Protein AF-A0ABD2KB34-F1 (afdb_monomer_lite)

Structure (mmCIF, N/CA/C/O backbone):
data_AF-A0ABD2KB34-F1
#
_entry.id   AF-A0ABD2KB34-F1
#
loop_
_atom_site.group_PDB
_atom_site.id
_atom_site.type_symbol
_atom_site.label_atom_id
_atom_site.label_alt_id
_atom_site.label_comp_id
_atom_site.label_asym_id
_atom_site.label_entity_id
_atom_site.label_seq_id
_atom_site.pdbx_PDB_ins_code
_atom_site.Cartn_x
_atom_site.Cartn_y
_atom_site.Cartn_z
_atom_site.occupancy
_atom_site.B_iso_or_equiv
_atom_site.auth_seq_id
_atom_site.auth_comp_id
_atom_site.auth_asym_id
_atom_site.auth_atom_id
_atom_site.pdbx_PDB_model_num
ATOM 1 N N . MET A 1 1 ? 15.917 -23.222 -13.816 1.00 24.95 1 MET A N 1
ATOM 2 C CA . MET A 1 1 ? 17.307 -22.738 -13.931 1.00 24.95 1 MET A CA 1
ATOM 3 C C . MET A 1 1 ? 17.256 -21.260 -13.637 1.00 24.95 1 MET A C 1
ATOM 5 O O . MET A 1 1 ? 16.483 -20.570 -14.287 1.00 24.95 1 MET A O 1
ATOM 9 N N . GLU A 1 2 ? 17.936 -20.845 -12.575 1.00 23.38 2 GLU A N 1
ATOM 10 C CA . GLU A 1 2 ? 17.930 -19.479 -12.051 1.00 23.38 2 GLU A CA 1
ATOM 11 C C . GLU A 1 2 ? 18.468 -18.499 -13.101 1.00 23.38 2 GLU A C 1
ATOM 13 O O . GLU A 1 2 ? 19.553 -18.691 -13.648 1.00 23.38 2 GLU A O 1
ATOM 18 N N . CYS A 1 3 ? 17.678 -17.470 -13.410 1.00 22.94 3 CYS A N 1
ATOM 19 C CA . CYS A 1 3 ? 18.105 -16.344 -14.229 1.00 22.94 3 CYS A CA 1
ATOM 20 C C . CYS A 1 3 ? 18.886 -15.361 -13.347 1.00 22.94 3 CYS A C 1
ATOM 22 O O . CYS A 1 3 ? 18.326 -14.382 -12.855 1.00 22.94 3 CYS A O 1
ATOM 24 N N . ASP A 1 4 ? 20.176 -15.621 -13.157 1.00 29.81 4 ASP A N 1
ATOM 25 C CA . ASP A 1 4 ? 21.118 -14.648 -12.603 1.00 29.81 4 ASP A CA 1
ATOM 26 C C . ASP A 1 4 ? 21.438 -13.588 -13.668 1.00 29.81 4 ASP A C 1
ATOM 28 O O . ASP A 1 4 ? 22.275 -13.783 -14.548 1.00 29.81 4 ASP A O 1
ATOM 32 N N . GLY A 1 5 ? 20.725 -12.461 -13.615 1.00 28.52 5 GLY A N 1
ATOM 33 C CA . GLY A 1 5 ? 20.940 -11.324 -14.519 1.00 28.52 5 GLY A CA 1
ATOM 34 C C . GLY A 1 5 ? 20.485 -9.964 -13.982 1.00 28.52 5 GLY A C 1
ATOM 35 O O . GLY A 1 5 ? 20.512 -8.979 -14.716 1.00 28.52 5 GLY A O 1
ATOM 36 N N . ALA A 1 6 ? 20.067 -9.874 -12.716 1.00 27.03 6 ALA A N 1
ATOM 37 C CA . ALA A 1 6 ? 19.736 -8.597 -12.091 1.00 27.03 6 ALA A CA 1
ATOM 38 C C . ALA A 1 6 ? 21.001 -7.957 -11.497 1.00 27.03 6 ALA A C 1
ATOM 40 O O . ALA A 1 6 ? 21.551 -8.428 -10.501 1.00 27.03 6 ALA A O 1
ATOM 41 N N . VAL A 1 7 ? 21.465 -6.856 -12.096 1.00 31.39 7 VAL A N 1
ATOM 42 C CA . VAL A 1 7 ? 22.488 -6.000 -11.480 1.00 31.39 7 VAL A CA 1
ATOM 43 C C . VAL A 1 7 ? 21.808 -5.189 -10.379 1.00 31.39 7 VAL A C 1
ATOM 45 O O . VAL A 1 7 ? 21.121 -4.202 -10.636 1.00 31.39 7 VAL A O 1
ATOM 48 N N . HIS A 1 8 ? 21.946 -5.653 -9.140 1.00 29.84 8 HIS A N 1
ATOM 49 C CA . HIS A 1 8 ? 21.532 -4.910 -7.955 1.00 29.84 8 HIS A CA 1
ATOM 50 C C . HIS A 1 8 ? 22.514 -3.760 -7.699 1.00 29.84 8 HIS A C 1
ATOM 52 O O . HIS A 1 8 ? 23.709 -4.008 -7.527 1.00 29.84 8 HIS A O 1
ATOM 58 N N . ALA A 1 9 ? 22.019 -2.525 -7.597 1.00 29.16 9 ALA A N 1
ATOM 59 C CA . ALA A 1 9 ? 22.797 -1.419 -7.046 1.00 29.16 9 ALA A CA 1
ATOM 60 C C . ALA A 1 9 ? 23.069 -1.716 -5.559 1.00 29.16 9 ALA A C 1
ATOM 62 O O . ALA A 1 9 ? 22.177 -1.630 -4.712 1.00 29.16 9 ALA A O 1
ATOM 63 N N . LYS A 1 10 ? 24.286 -2.168 -5.242 1.00 31.39 10 LYS A N 1
ATOM 64 C CA . LYS A 1 10 ? 24.690 -2.523 -3.877 1.00 31.39 10 LYS A CA 1
ATOM 65 C C . LYS A 1 10 ? 25.029 -1.260 -3.090 1.00 31.39 10 LYS A C 1
ATOM 67 O O . LYS A 1 10 ? 26.130 -0.743 -3.221 1.00 31.39 10 LYS A O 1
ATOM 72 N N . ASN A 1 11 ? 24.131 -0.841 -2.203 1.00 31.73 11 ASN A N 1
ATOM 73 C CA . ASN A 1 11 ? 24.468 0.045 -1.090 1.00 31.73 11 ASN A CA 1
ATOM 74 C C . ASN A 1 11 ? 24.401 -0.756 0.211 1.00 31.73 11 ASN A C 1
ATOM 76 O O . ASN A 1 11 ? 23.341 -0.911 0.807 1.00 31.73 11 ASN A O 1
ATOM 80 N N . GLY A 1 12 ? 25.546 -1.290 0.632 1.00 30.14 12 GLY A N 1
ATOM 81 C CA . GLY A 1 12 ? 25.718 -1.921 1.935 1.00 30.14 12 GLY A CA 1
ATOM 82 C C . GLY A 1 12 ? 27.088 -1.561 2.488 1.00 30.14 12 GLY A C 1
ATOM 83 O O . GLY A 1 12 ? 28.102 -1.990 1.943 1.00 30.14 12 GLY A O 1
ATOM 84 N N . ASN A 1 13 ? 27.111 -0.757 3.548 1.00 28.98 13 ASN A N 1
ATOM 85 C CA . ASN A 1 13 ? 28.276 -0.609 4.409 1.00 28.98 13 ASN A CA 1
ATOM 86 C C . ASN A 1 13 ? 28.074 -1.600 5.557 1.00 28.98 13 ASN A C 1
ATOM 88 O O . ASN A 1 13 ? 27.146 -1.423 6.343 1.00 28.98 13 ASN A O 1
ATOM 92 N N . ASP A 1 14 ? 28.901 -2.642 5.627 1.00 29.62 14 ASP A N 1
ATOM 93 C CA . ASP A 1 14 ? 28.880 -3.587 6.742 1.00 29.62 14 ASP A CA 1
ATOM 94 C C . ASP A 1 14 ? 29.980 -3.236 7.753 1.00 29.62 14 ASP A C 1
ATOM 96 O O . ASP A 1 14 ? 31.137 -2.973 7.403 1.00 29.62 14 ASP A O 1
ATOM 100 N N . GLN A 1 15 ? 29.593 -3.199 9.025 1.00 37.47 15 GLN A N 1
ATOM 101 C CA . GLN A 1 15 ? 30.454 -2.911 10.161 1.00 37.47 15 GLN A CA 1
ATOM 102 C C . GLN A 1 15 ? 31.213 -4.177 10.571 1.00 37.47 15 GLN A C 1
ATOM 104 O O . GLN A 1 15 ? 30.860 -4.848 11.530 1.00 37.47 15 GLN A O 1
ATOM 109 N N . SER A 1 16 ? 32.295 -4.508 9.875 1.00 29.78 16 SER A N 1
ATOM 110 C CA . SER A 1 16 ? 33.451 -5.192 10.474 1.00 29.78 16 SER A CA 1
ATOM 111 C C . SER A 1 16 ? 34.583 -5.277 9.456 1.00 29.78 16 SER A C 1
ATOM 113 O O . SER A 1 16 ? 34.541 -6.003 8.466 1.00 29.78 16 SER A O 1
ATOM 115 N N . GLY A 1 17 ? 35.632 -4.490 9.695 1.00 41.19 17 GLY A N 1
ATOM 116 C CA . GLY A 1 17 ? 36.868 -4.598 8.935 1.00 41.19 17 GLY A CA 1
ATOM 117 C C . GLY A 1 17 ? 37.447 -6.012 9.040 1.00 41.19 17 GLY A C 1
ATOM 118 O O . GLY A 1 17 ? 37.468 -6.599 10.117 1.00 41.19 17 GLY A O 1
ATOM 119 N N . THR A 1 18 ? 37.985 -6.498 7.919 1.00 33.59 18 THR A N 1
ATOM 120 C CA . THR A 1 18 ? 38.777 -7.730 7.715 1.00 33.59 18 THR A CA 1
ATOM 121 C C . THR A 1 18 ? 38.029 -9.056 7.506 1.00 33.59 18 THR A C 1
ATOM 123 O O . THR A 1 18 ? 37.927 -9.878 8.408 1.00 33.59 18 THR A O 1
ATOM 126 N N . LYS A 1 19 ? 37.655 -9.333 6.242 1.00 31.50 19 LYS A N 1
ATOM 127 C CA . LYS A 1 19 ? 38.156 -10.465 5.411 1.00 31.50 19 LYS A CA 1
ATOM 128 C C . LYS A 1 19 ? 37.292 -10.664 4.151 1.00 31.50 19 LYS A C 1
ATOM 130 O O . LYS A 1 19 ? 36.407 -11.505 4.138 1.00 31.50 19 LYS A O 1
ATOM 135 N N . PHE A 1 20 ? 37.597 -9.953 3.064 1.00 28.19 20 PHE A N 1
ATOM 136 C CA . PHE A 1 20 ? 37.136 -10.323 1.710 1.00 28.19 20 PHE A CA 1
ATOM 137 C C . PHE A 1 20 ? 38.179 -9.993 0.623 1.00 28.19 20 PHE A C 1
ATOM 139 O O . PHE A 1 20 ? 37.837 -9.631 -0.496 1.00 28.19 20 PHE A O 1
ATOM 146 N N . ALA A 1 21 ? 39.471 -10.131 0.941 1.00 30.44 21 ALA A N 1
ATOM 147 C CA . ALA A 1 21 ? 40.542 -9.930 -0.041 1.00 30.44 21 ALA A CA 1
ATOM 148 C C . ALA A 1 21 ? 40.792 -11.144 -0.966 1.00 30.44 21 ALA A C 1
ATOM 150 O O . ALA A 1 21 ? 41.428 -10.968 -1.993 1.00 30.44 21 ALA A O 1
ATOM 151 N N . ASP A 1 22 ? 40.241 -12.335 -0.689 1.00 28.95 22 ASP A N 1
ATOM 152 C CA . ASP A 1 22 ? 40.675 -13.571 -1.380 1.00 28.95 22 ASP A CA 1
ATOM 153 C C . ASP A 1 22 ? 39.602 -14.273 -2.241 1.00 28.95 22 ASP A C 1
ATOM 155 O O . ASP A 1 22 ? 39.697 -15.471 -2.499 1.00 28.95 22 ASP A O 1
ATOM 159 N N . ARG A 1 23 ? 38.555 -13.578 -2.712 1.00 29.97 23 ARG A N 1
ATOM 160 C CA . ARG A 1 23 ? 37.574 -14.186 -3.652 1.00 29.97 23 ARG A CA 1
ATOM 161 C C . ARG A 1 23 ? 37.196 -13.338 -4.868 1.00 29.97 23 ARG A C 1
ATOM 163 O O . ARG A 1 23 ? 36.192 -13.616 -5.515 1.00 29.97 23 ARG A O 1
ATOM 170 N N . LEU A 1 24 ? 38.008 -12.341 -5.212 1.00 29.30 24 LEU A N 1
ATOM 171 C CA . LEU A 1 24 ? 37.733 -11.410 -6.316 1.00 29.30 24 LEU A CA 1
ATOM 172 C C . LEU A 1 24 ? 38.535 -11.672 -7.603 1.00 29.30 24 LEU A C 1
ATOM 174 O O . LEU A 1 24 ? 38.538 -10.829 -8.489 1.00 29.30 24 LEU A O 1
ATOM 178 N N . GLU A 1 25 ? 39.154 -12.846 -7.757 1.00 28.53 25 GLU A N 1
ATOM 179 C CA . GLU A 1 25 ? 39.892 -13.191 -8.987 1.00 28.53 25 GLU A CA 1
ATOM 180 C C . GLU A 1 25 ? 39.118 -14.073 -9.987 1.00 28.53 25 GLU A C 1
ATOM 182 O O . GLU A 1 25 ? 39.680 -14.437 -11.015 1.00 28.53 25 GLU A O 1
ATOM 187 N N . HIS A 1 26 ? 37.845 -14.427 -9.754 1.00 29.61 26 HIS A N 1
ATOM 188 C CA . HIS A 1 26 ? 37.128 -15.395 -10.617 1.00 29.61 26 HIS A CA 1
ATOM 189 C C . HIS A 1 26 ? 35.768 -14.951 -11.188 1.00 29.61 26 HIS A C 1
ATOM 191 O O . HIS A 1 26 ? 35.017 -15.793 -11.671 1.00 29.61 26 HIS A O 1
ATOM 197 N N . SER A 1 27 ? 35.445 -13.653 -11.220 1.00 32.44 27 SER A N 1
ATOM 198 C CA . SER A 1 27 ? 34.245 -13.173 -11.942 1.00 32.44 27 SER A CA 1
ATOM 199 C C . SER A 1 27 ? 34.495 -12.068 -12.974 1.00 32.44 27 SER A C 1
ATOM 201 O O . SER A 1 27 ? 33.554 -11.584 -13.596 1.00 32.44 27 SER A O 1
ATOM 203 N N . THR A 1 28 ? 35.752 -11.713 -13.245 1.00 32.97 28 THR A N 1
ATOM 204 C CA . THR A 1 28 ? 36.131 -10.802 -14.337 1.00 32.97 28 THR A CA 1
ATOM 205 C C . THR A 1 28 ? 36.479 -11.568 -15.610 1.00 32.97 28 THR A C 1
ATOM 207 O O . THR A 1 28 ? 37.614 -11.542 -16.071 1.00 32.97 28 THR A O 1
ATOM 210 N N . GLU A 1 29 ? 35.492 -12.222 -16.212 1.00 27.31 29 GLU A N 1
ATOM 211 C CA . GLU A 1 29 ? 35.531 -12.533 -17.642 1.00 27.31 29 GLU A CA 1
ATOM 212 C C . GLU A 1 29 ? 34.197 -12.124 -18.266 1.00 27.31 29 GLU A C 1
ATOM 214 O O . GLU A 1 29 ? 33.206 -12.850 -18.216 1.00 27.31 29 GLU A O 1
ATOM 219 N N . ILE A 1 30 ? 34.182 -10.947 -18.899 1.00 35.12 30 ILE A N 1
ATOM 220 C CA . ILE A 1 30 ? 33.214 -10.652 -19.957 1.00 35.12 30 ILE A CA 1
ATOM 221 C C . ILE A 1 30 ? 33.548 -11.625 -21.091 1.00 35.12 30 ILE A C 1
ATOM 223 O O . ILE A 1 30 ? 34.435 -11.391 -21.916 1.00 35.12 30 ILE A O 1
ATOM 227 N N . GLY A 1 31 ? 32.894 -12.783 -21.061 1.00 27.94 31 GLY A N 1
ATOM 228 C CA . GLY A 1 31 ? 33.090 -13.855 -22.019 1.00 27.94 31 GLY A CA 1
ATOM 229 C C . GLY A 1 31 ? 32.637 -13.427 -23.408 1.00 27.94 31 GLY A C 1
ATOM 230 O O . GLY A 1 31 ? 31.466 -13.536 -23.758 1.00 27.94 31 GLY A O 1
ATOM 231 N N . THR A 1 32 ? 33.586 -13.029 -24.250 1.00 33.41 32 THR A N 1
ATOM 232 C CA . THR A 1 32 ? 33.426 -13.034 -25.707 1.00 33.41 32 THR A CA 1
ATOM 233 C C . THR A 1 32 ? 33.438 -14.482 -26.207 1.00 33.41 32 THR A C 1
ATOM 235 O O . THR A 1 32 ? 34.394 -14.950 -26.820 1.00 33.41 32 THR A O 1
ATOM 238 N N . LYS A 1 33 ? 32.361 -15.234 -25.956 1.00 27.58 33 LYS A N 1
ATOM 239 C CA . LYS A 1 33 ? 32.132 -16.526 -26.616 1.00 27.58 33 LYS A CA 1
ATOM 240 C C . LYS A 1 33 ? 31.139 -16.348 -27.757 1.00 27.58 33 LYS A C 1
ATOM 242 O O . LYS A 1 33 ? 29.938 -16.235 -27.552 1.00 27.58 33 LYS A O 1
ATOM 247 N N . LYS A 1 34 ? 31.657 -16.396 -28.988 1.00 38.12 34 LYS A N 1
ATOM 248 C CA . LYS A 1 34 ? 30.867 -16.787 -30.161 1.00 38.12 34 LYS A CA 1
ATOM 249 C C . LYS A 1 34 ? 30.399 -18.230 -29.946 1.00 38.12 34 LYS A C 1
ATOM 251 O O . LYS A 1 34 ? 31.170 -19.154 -30.196 1.00 38.12 34 LYS A O 1
ATOM 256 N N . SER A 1 35 ? 29.168 -18.436 -29.485 1.00 30.56 35 SER A N 1
ATOM 257 C CA . SER A 1 35 ? 28.512 -19.743 -29.545 1.00 30.56 35 SER A CA 1
ATOM 258 C C . SER A 1 35 ? 27.646 -19.808 -30.802 1.00 30.56 35 SER A C 1
ATOM 260 O O . SER A 1 35 ? 26.627 -19.141 -30.947 1.00 30.56 35 SER A O 1
ATOM 262 N N . GLY A 1 36 ? 28.094 -20.612 -31.763 1.00 38.12 36 GLY A N 1
ATOM 263 C CA . GLY A 1 36 ? 27.206 -21.165 -32.771 1.00 38.12 36 GLY A CA 1
ATOM 264 C C . GLY A 1 36 ? 26.522 -22.392 -32.183 1.00 38.12 36 GLY A C 1
ATOM 265 O O . GLY A 1 36 ? 27.187 -23.400 -31.982 1.00 38.12 36 GLY A O 1
ATOM 266 N N . ALA A 1 37 ? 25.226 -22.296 -31.898 1.00 33.00 37 ALA A N 1
ATOM 267 C CA . ALA A 1 37 ? 24.266 -23.400 -31.856 1.00 33.00 37 ALA A CA 1
ATOM 268 C C . ALA A 1 37 ? 22.869 -22.807 -31.616 1.00 33.00 37 ALA A C 1
ATOM 270 O O . ALA A 1 37 ? 22.695 -21.954 -30.754 1.00 33.00 37 ALA A O 1
ATOM 271 N N . ASN A 1 38 ? 21.890 -23.237 -32.414 1.00 37.41 38 ASN A N 1
ATOM 272 C CA . ASN A 1 38 ? 20.486 -22.831 -32.332 1.00 37.41 38 ASN A CA 1
ATOM 273 C C . ASN A 1 38 ? 19.916 -23.027 -30.915 1.00 37.41 38 ASN A C 1
ATOM 275 O O . ASN A 1 38 ? 19.593 -24.154 -30.554 1.00 37.41 38 ASN A O 1
ATOM 279 N N . ASN A 1 39 ? 19.706 -21.937 -30.176 1.00 35.53 39 ASN A N 1
ATOM 280 C CA . ASN A 1 39 ? 18.921 -21.912 -28.942 1.00 35.53 39 ASN A CA 1
ATOM 281 C C . ASN A 1 39 ? 17.882 -20.785 -29.060 1.00 35.53 39 ASN A C 1
ATOM 283 O O . ASN A 1 39 ? 18.102 -19.647 -28.658 1.00 35.53 39 ASN A O 1
ATOM 287 N N . ARG A 1 40 ? 16.748 -21.077 -29.711 1.00 41.06 40 ARG A N 1
ATOM 288 C CA . ARG A 1 40 ? 15.731 -20.060 -30.045 1.00 41.06 40 ARG A CA 1
ATOM 289 C C . ARG A 1 40 ? 14.951 -19.536 -28.828 1.00 41.06 40 ARG A C 1
ATOM 291 O O . ARG A 1 40 ? 14.361 -18.471 -28.935 1.00 41.06 40 ARG A O 1
ATOM 298 N N . GLY A 1 41 ? 15.024 -20.210 -27.674 1.00 38.34 41 GLY A N 1
ATOM 299 C CA . GLY A 1 41 ? 14.394 -19.776 -26.416 1.00 38.34 41 GLY A CA 1
ATOM 300 C C . GLY A 1 41 ? 15.199 -18.766 -25.578 1.00 38.34 41 GLY A C 1
ATOM 301 O O . GLY A 1 41 ? 14.623 -18.076 -24.747 1.00 38.34 41 GLY A O 1
ATOM 302 N N . GLU A 1 42 ? 16.509 -18.606 -25.809 1.00 39.91 42 GLU A N 1
ATOM 303 C CA . GLU A 1 42 ? 17.363 -17.647 -25.067 1.00 39.91 42 GLU A CA 1
ATOM 304 C C . GLU A 1 42 ? 17.313 -16.213 -25.632 1.00 39.91 42 GLU A C 1
ATOM 306 O O . GLU A 1 42 ? 17.959 -15.299 -25.113 1.00 39.91 42 GLU A O 1
ATOM 311 N N . HIS A 1 43 ? 16.567 -15.983 -26.714 1.00 41.84 43 HIS A N 1
ATOM 312 C CA . HIS A 1 43 ? 16.656 -14.749 -27.498 1.00 41.84 43 HIS A CA 1
ATOM 313 C C . HIS A 1 43 ? 15.698 -13.620 -27.094 1.00 41.84 43 HIS A C 1
ATOM 315 O O . HIS A 1 43 ? 15.793 -12.542 -27.679 1.00 41.84 43 HIS A O 1
ATOM 321 N N . HIS A 1 44 ? 14.824 -13.806 -26.101 1.00 48.00 44 HIS A N 1
ATOM 322 C CA . HIS A 1 44 ? 13.810 -12.792 -25.776 1.00 48.00 44 HIS A CA 1
ATOM 323 C C . HIS A 1 44 ? 14.194 -11.801 -24.659 1.00 48.00 44 HIS A C 1
ATOM 325 O O . HIS A 1 44 ? 13.701 -10.677 -24.687 1.00 48.00 44 HIS A O 1
ATOM 331 N N . CYS A 1 45 ? 15.106 -12.146 -23.737 1.00 49.62 45 CYS A N 1
ATOM 332 C CA . CYS A 1 45 ? 15.520 -11.241 -22.643 1.00 49.62 45 CYS A CA 1
ATOM 333 C C . CYS A 1 45 ? 16.928 -10.642 -22.804 1.00 49.62 45 CYS A C 1
ATOM 335 O O . CYS A 1 45 ? 17.181 -9.550 -22.298 1.00 49.62 45 CYS A O 1
ATOM 337 N N . ASN A 1 46 ? 17.824 -11.306 -23.541 1.00 51.09 46 ASN A N 1
ATOM 338 C CA . ASN A 1 46 ? 19.208 -10.871 -23.783 1.00 51.09 46 ASN A CA 1
ATOM 339 C C . ASN A 1 46 ? 19.287 -9.776 -24.860 1.00 51.09 46 ASN A C 1
ATOM 341 O O . ASN A 1 46 ? 19.991 -9.971 -25.847 1.00 51.09 46 ASN A O 1
ATOM 345 N N . LYS A 1 47 ? 18.431 -8.743 -24.777 1.00 57.56 47 LYS A N 1
ATOM 346 C CA . LYS A 1 47 ? 18.376 -7.614 -25.731 1.00 57.56 47 LYS A CA 1
ATOM 347 C C . LYS A 1 47 ? 17.524 -6.425 -25.291 1.00 57.56 47 LYS A C 1
ATOM 349 O O . LYS A 1 47 ? 16.949 -5.722 -26.123 1.00 57.56 47 LYS A O 1
ATOM 354 N N . TYR A 1 48 ? 17.375 -6.221 -23.983 1.00 75.81 48 TYR A N 1
ATOM 355 C CA . TYR A 1 48 ? 16.589 -5.096 -23.473 1.00 75.81 48 TYR A CA 1
ATOM 356 C C . TYR A 1 48 ? 17.451 -3.841 -23.254 1.00 75.81 48 TYR A C 1
ATOM 358 O O . TYR A 1 48 ? 18.603 -3.772 -23.675 1.00 75.81 48 TYR A O 1
ATOM 366 N N . VAL A 1 49 ? 16.896 -2.817 -22.607 1.00 81.62 49 VAL A N 1
ATOM 367 C CA . VAL A 1 49 ? 17.510 -1.481 -22.507 1.00 81.62 49 VAL A CA 1
ATOM 368 C C . VAL A 1 49 ? 18.826 -1.440 -21.725 1.00 81.62 49 VAL A C 1
ATOM 370 O O . VAL A 1 49 ? 19.597 -0.505 -21.905 1.00 81.62 49 VAL A O 1
ATOM 373 N N . LEU A 1 50 ? 19.117 -2.448 -20.894 1.00 83.62 50 LEU A N 1
ATOM 374 C CA . LEU A 1 50 ? 20.393 -2.533 -20.173 1.00 83.62 50 LEU A CA 1
ATOM 375 C C . LEU A 1 50 ? 21.590 -2.728 -21.112 1.00 83.62 50 LEU A C 1
ATOM 377 O O . LEU A 1 50 ? 22.671 -2.249 -20.800 1.00 83.62 50 LEU A O 1
ATOM 381 N N . GLU A 1 51 ? 21.409 -3.364 -22.273 1.00 84.75 51 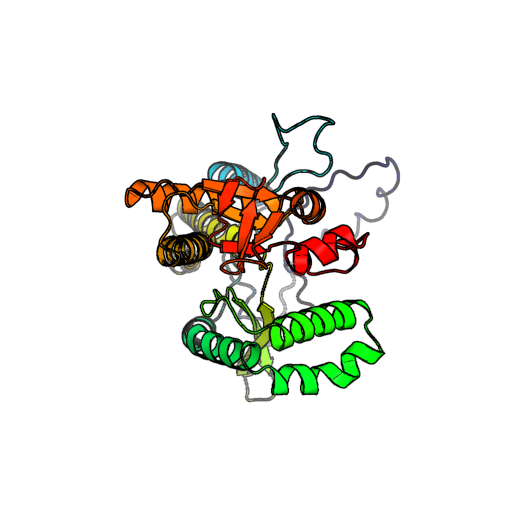GLU A N 1
ATOM 382 C CA . GLU A 1 51 ? 22.505 -3.582 -23.234 1.00 84.75 51 GLU A CA 1
ATOM 383 C C . GLU A 1 51 ? 22.980 -2.302 -23.921 1.00 84.75 51 GLU A C 1
ATOM 385 O O . GLU A 1 51 ? 24.037 -2.273 -24.547 1.00 84.75 51 GLU A O 1
ATOM 390 N N . VAL A 1 52 ? 22.182 -1.241 -23.821 1.00 86.81 52 VAL A N 1
ATOM 391 C CA . VAL A 1 52 ? 22.526 0.078 -24.346 1.00 86.81 52 VAL A CA 1
ATOM 392 C C . VAL A 1 52 ? 23.585 0.757 -23.466 1.00 86.81 52 VAL A C 1
ATOM 394 O O . VAL A 1 52 ? 24.277 1.663 -23.925 1.00 86.81 52 VAL A O 1
ATOM 397 N N . ILE A 1 53 ? 23.745 0.311 -22.216 1.00 88.44 53 ILE A N 1
ATOM 398 C CA . ILE A 1 53 ? 24.788 0.796 -21.312 1.00 88.44 53 ILE A CA 1
ATOM 399 C C . ILE A 1 53 ? 26.121 0.167 -21.737 1.00 88.44 53 ILE A C 1
ATOM 401 O O . ILE A 1 53 ? 26.324 -1.037 -21.590 1.00 88.44 53 ILE A O 1
ATOM 405 N N . SER A 1 54 ? 27.019 0.980 -22.298 1.00 85.25 54 SER A N 1
ATOM 406 C CA . SER A 1 54 ? 28.206 0.497 -23.018 1.00 85.25 54 SER A CA 1
ATOM 407 C C . SER A 1 54 ? 29.350 0.036 -22.121 1.00 85.25 54 SER A C 1
ATOM 409 O O . SER A 1 54 ? 30.169 -0.784 -22.542 1.00 85.25 54 SER A O 1
ATOM 411 N N . ASP A 1 55 ? 29.440 0.582 -20.908 1.00 89.75 55 ASP A N 1
ATOM 412 C CA . ASP A 1 55 ? 30.557 0.364 -19.994 1.00 89.75 55 ASP A CA 1
ATOM 413 C C . ASP A 1 55 ? 30.199 0.686 -18.530 1.00 89.75 55 ASP A C 1
ATOM 415 O O . ASP A 1 55 ? 29.125 1.199 -18.204 1.00 89.75 55 ASP A O 1
ATOM 419 N N . ASN A 1 56 ? 31.133 0.366 -17.629 1.00 92.31 56 ASN A N 1
ATOM 420 C CA . ASN A 1 56 ? 30.970 0.547 -16.187 1.00 92.31 56 ASN A CA 1
ATOM 421 C C . ASN A 1 56 ? 30.900 2.018 -15.752 1.00 92.31 56 ASN A C 1
ATOM 423 O O . ASN A 1 56 ? 30.323 2.299 -14.701 1.00 92.31 56 ASN A O 1
ATOM 427 N N . ASP A 1 57 ? 31.480 2.950 -16.511 1.00 94.44 57 ASP A N 1
ATOM 428 C CA . ASP A 1 57 ? 31.441 4.368 -16.154 1.00 94.44 57 ASP A CA 1
ATOM 429 C C . ASP A 1 57 ? 30.060 4.946 -16.474 1.00 94.44 57 ASP A C 1
ATOM 431 O O . ASP A 1 57 ? 29.465 5.620 -15.628 1.00 94.44 57 ASP A O 1
ATOM 435 N N . GLN A 1 58 ? 29.485 4.600 -17.633 1.00 92.50 58 GLN A N 1
ATOM 436 C CA . GLN A 1 58 ? 28.093 4.927 -17.945 1.00 92.50 58 GLN A CA 1
ATOM 437 C C . GLN A 1 58 ? 27.127 4.292 -16.943 1.00 92.50 58 GLN A C 1
ATOM 439 O O . GLN A 1 58 ? 26.211 4.971 -16.476 1.00 92.50 58 GLN A O 1
ATOM 444 N N . LEU A 1 59 ? 27.350 3.030 -16.560 1.00 93.31 59 LEU A N 1
ATOM 445 C CA . LEU A 1 59 ? 26.527 2.363 -15.550 1.00 93.31 59 LEU A CA 1
ATOM 446 C C . LEU A 1 59 ? 26.506 3.151 -14.232 1.00 93.31 59 LEU A C 1
ATOM 448 O O . LEU A 1 59 ? 25.429 3.470 -13.736 1.00 93.31 59 LEU A O 1
ATOM 452 N N . ARG A 1 60 ? 27.674 3.548 -13.711 1.00 95.38 60 ARG A N 1
ATOM 453 C CA . ARG A 1 60 ? 27.782 4.333 -12.466 1.00 95.38 60 ARG A CA 1
ATOM 454 C C . ARG A 1 60 ? 27.114 5.702 -12.568 1.00 95.38 60 ARG A C 1
ATOM 456 O O . ARG A 1 60 ? 26.470 6.147 -11.620 1.00 95.38 60 ARG A O 1
ATOM 463 N N . MET A 1 61 ? 27.244 6.377 -13.712 1.00 95.50 61 MET A N 1
ATOM 464 C CA . MET A 1 61 ? 26.548 7.647 -13.945 1.00 95.50 61 MET A CA 1
ATOM 465 C C . MET A 1 61 ? 25.027 7.463 -13.939 1.00 95.50 61 MET A C 1
ATOM 467 O O . MET A 1 61 ? 24.316 8.285 -13.361 1.00 95.50 61 MET A O 1
ATOM 471 N N . MET A 1 62 ? 24.526 6.379 -14.535 1.00 95.69 62 MET A N 1
ATOM 472 C CA . MET A 1 62 ? 23.098 6.056 -14.551 1.00 95.69 62 MET A CA 1
ATOM 473 C C . MET A 1 62 ? 22.572 5.644 -13.173 1.00 95.69 62 MET A C 1
ATOM 475 O O . MET A 1 62 ? 21.473 6.057 -12.804 1.00 95.69 62 MET A O 1
ATOM 479 N N . GLU A 1 63 ? 23.352 4.896 -12.390 1.00 95.44 63 GLU A N 1
ATOM 480 C CA . GLU A 1 63 ? 23.037 4.577 -10.993 1.00 95.44 63 GLU A CA 1
ATOM 481 C C . GLU A 1 63 ? 22.898 5.851 -10.156 1.00 95.44 63 GLU A C 1
ATOM 483 O O . GLU A 1 63 ? 21.870 6.050 -9.507 1.00 95.44 63 GLU A O 1
ATOM 488 N N . GLN A 1 64 ? 23.881 6.756 -10.223 1.00 96.81 64 GLN A N 1
ATOM 489 C CA . GLN A 1 64 ? 23.818 8.026 -9.498 1.00 96.81 64 GLN A CA 1
ATOM 490 C C . GLN A 1 64 ? 22.631 8.879 -9.962 1.00 96.81 64 GLN A C 1
ATOM 492 O O . GLN A 1 64 ? 21.898 9.417 -9.136 1.00 96.81 64 GLN A O 1
ATOM 497 N N . TYR A 1 65 ? 22.384 8.950 -11.274 1.00 97.44 65 TYR A N 1
ATOM 498 C CA . TYR A 1 65 ? 21.237 9.666 -11.832 1.00 97.44 65 TYR A CA 1
ATOM 499 C C . TYR A 1 65 ? 19.900 9.124 -11.307 1.00 97.44 65 TYR A C 1
ATOM 501 O O . TYR A 1 65 ? 19.003 9.897 -10.959 1.00 97.44 65 TYR A O 1
ATOM 509 N N . ALA A 1 66 ? 19.764 7.798 -11.225 1.00 97.69 66 ALA A N 1
ATOM 510 C CA . ALA A 1 66 ? 18.581 7.143 -10.685 1.00 97.69 66 ALA A CA 1
ATOM 511 C C . ALA A 1 66 ? 18.415 7.418 -9.181 1.00 97.69 66 ALA A C 1
ATOM 513 O O . ALA A 1 66 ? 17.309 7.728 -8.741 1.00 97.69 66 ALA A O 1
ATOM 514 N N . ILE A 1 67 ? 19.502 7.370 -8.406 1.00 97.62 67 ILE A N 1
ATOM 515 C CA . ILE A 1 67 ? 19.505 7.693 -6.971 1.00 97.62 67 ILE A CA 1
ATOM 516 C C . ILE A 1 67 ? 19.077 9.148 -6.740 1.00 97.62 67 ILE A C 1
ATOM 518 O O . ILE A 1 67 ? 18.195 9.406 -5.918 1.00 97.62 67 ILE A O 1
ATOM 522 N N . ASP A 1 68 ? 19.648 10.099 -7.478 1.00 97.62 68 ASP A N 1
ATOM 523 C CA . ASP A 1 68 ? 19.314 11.521 -7.356 1.00 97.62 68 ASP A CA 1
ATOM 524 C C . ASP A 1 68 ? 17.845 11.773 -7.717 1.00 97.62 68 ASP A C 1
ATOM 526 O O . ASP A 1 68 ? 17.119 12.486 -7.013 1.00 97.62 68 ASP A O 1
ATOM 530 N N . TYR A 1 69 ? 17.363 11.136 -8.790 1.00 98.38 69 TYR A N 1
ATOM 531 C CA . TYR A 1 69 ? 15.967 11.260 -9.184 1.00 98.38 69 TYR A CA 1
ATOM 532 C C . TYR A 1 69 ? 15.019 10.610 -8.173 1.00 98.38 69 TYR A C 1
ATOM 534 O O . TYR A 1 69 ? 13.981 11.203 -7.871 1.00 98.38 69 TYR A O 1
ATOM 542 N N . ALA A 1 70 ? 15.375 9.455 -7.601 1.00 98.19 70 ALA A N 1
ATOM 543 C CA . ALA A 1 70 ? 14.595 8.790 -6.559 1.00 98.19 70 ALA A CA 1
ATOM 544 C C . ALA A 1 70 ? 14.363 9.719 -5.356 1.00 98.19 70 ALA A C 1
ATOM 546 O O . ALA A 1 70 ? 13.218 9.884 -4.927 1.00 98.19 70 ALA A O 1
ATOM 547 N N . HIS A 1 71 ? 15.401 10.424 -4.892 1.00 96.62 71 HIS A N 1
ATOM 548 C CA . HIS A 1 71 ? 15.251 11.454 -3.858 1.00 96.62 71 HIS A CA 1
ATOM 549 C C . HIS A 1 71 ? 14.304 12.578 -4.297 1.00 96.62 71 HIS A C 1
ATOM 551 O O . HIS A 1 71 ? 13.420 12.970 -3.536 1.00 96.62 71 HIS A O 1
ATOM 557 N N . SER A 1 72 ? 14.432 13.066 -5.537 1.00 97.19 72 SER A N 1
ATOM 558 C CA . SER A 1 72 ? 13.617 14.182 -6.045 1.00 97.19 72 SER A CA 1
ATOM 559 C C . SER A 1 72 ? 12.108 13.893 -6.094 1.00 97.19 72 SER A C 1
ATOM 561 O O . SER A 1 72 ? 11.303 14.823 -6.036 1.00 97.19 72 SER A O 1
ATOM 563 N N . ILE A 1 73 ? 11.715 12.616 -6.186 1.00 95.94 73 ILE A N 1
ATOM 564 C CA . ILE A 1 73 ? 10.308 12.181 -6.250 1.00 95.94 73 ILE A CA 1
ATOM 565 C C . ILE A 1 73 ? 9.807 11.525 -4.956 1.00 95.94 73 ILE A C 1
ATOM 567 O O . ILE A 1 73 ? 8.673 11.036 -4.924 1.00 95.94 73 ILE A O 1
ATOM 571 N N . GLY A 1 74 ? 10.637 11.488 -3.909 1.00 94.44 74 GLY A N 1
ATOM 572 C CA . GLY A 1 74 ? 10.315 10.824 -2.648 1.00 94.44 74 GLY A CA 1
ATOM 573 C C . GLY A 1 74 ? 10.216 9.299 -2.766 1.00 94.44 74 GLY A C 1
ATOM 574 O O . GLY A 1 74 ? 9.378 8.689 -2.116 1.00 94.44 74 GLY A O 1
ATOM 575 N N . LEU A 1 75 ? 11.019 8.658 -3.617 1.00 96.62 75 LEU A N 1
ATOM 576 C CA . LEU A 1 75 ? 11.224 7.207 -3.586 1.00 96.62 75 LEU A CA 1
ATOM 577 C C . LEU A 1 75 ? 12.314 6.900 -2.553 1.00 96.62 75 LEU A C 1
ATOM 579 O O . LEU A 1 75 ? 13.476 6.740 -2.910 1.00 96.62 75 LEU A O 1
ATOM 583 N N . VAL A 1 76 ? 11.935 6.898 -1.274 1.00 94.75 76 VAL A N 1
ATOM 584 C CA . VAL A 1 76 ? 12.852 6.753 -0.134 1.00 94.75 76 VAL A CA 1
ATOM 585 C C . VAL A 1 76 ? 12.226 5.932 0.998 1.00 94.75 76 VAL A C 1
ATOM 587 O O . VAL A 1 76 ? 11.006 5.896 1.141 1.00 94.75 76 VAL A O 1
ATOM 590 N N . THR A 1 77 ? 13.076 5.306 1.806 1.00 92.62 77 THR A N 1
ATOM 591 C CA . THR A 1 77 ? 12.789 4.604 3.063 1.00 92.62 77 THR A CA 1
ATOM 592 C C . THR A 1 77 ? 13.588 5.258 4.192 1.00 92.62 77 THR A C 1
ATOM 594 O O . THR A 1 77 ? 14.707 5.717 3.937 1.00 92.62 77 THR A O 1
ATOM 597 N N . PRO A 1 78 ? 13.080 5.297 5.436 1.00 89.31 78 PRO A N 1
ATOM 598 C CA . PRO A 1 78 ? 13.907 5.581 6.605 1.00 89.31 78 PRO A CA 1
ATOM 599 C C . PRO A 1 78 ? 15.107 4.622 6.692 1.00 89.31 78 PRO A C 1
ATOM 601 O O . PRO A 1 78 ? 15.000 3.457 6.302 1.00 89.31 78 PRO A O 1
ATOM 604 N N . ILE A 1 79 ? 16.238 5.105 7.208 1.00 84.00 79 ILE A N 1
ATOM 605 C CA . ILE A 1 79 ? 17.344 4.254 7.669 1.00 84.00 79 ILE A CA 1
ATOM 606 C C . ILE A 1 79 ? 17.033 3.828 9.111 1.00 84.00 79 ILE A C 1
ATOM 608 O O . ILE A 1 79 ? 16.586 4.655 9.908 1.00 84.00 79 ILE A O 1
ATOM 612 N N . SER A 1 80 ? 17.259 2.553 9.439 1.00 62.72 80 SER A N 1
ATOM 613 C CA . SER A 1 80 ? 17.146 2.027 10.805 1.00 62.72 80 SER A CA 1
ATOM 614 C C . SER A 1 80 ? 18.014 2.839 11.782 1.00 62.72 80 SER A C 1
ATOM 616 O O . SER A 1 80 ? 19.110 3.253 11.416 1.00 62.72 80 SER A O 1
ATOM 618 N N . ASP A 1 81 ? 17.515 3.040 13.004 1.00 59.97 81 ASP A N 1
ATOM 619 C CA . ASP A 1 81 ? 17.932 4.026 14.024 1.00 59.97 81 ASP A CA 1
ATOM 620 C C . ASP A 1 81 ? 17.376 5.451 13.830 1.00 59.97 81 ASP A C 1
ATOM 622 O O . ASP A 1 81 ? 18.109 6.394 13.506 1.00 59.97 81 ASP A O 1
ATOM 626 N N . PRO A 1 82 ? 16.070 5.668 14.100 1.00 53.28 82 PRO A N 1
ATOM 627 C CA . PRO A 1 82 ? 15.606 7.008 14.429 1.00 53.28 82 PRO A CA 1
ATOM 628 C C . PRO A 1 82 ? 16.398 7.507 15.654 1.00 53.28 82 PRO A C 1
ATOM 630 O O . PRO A 1 82 ? 16.480 6.788 16.650 1.00 53.28 82 PRO A O 1
ATOM 633 N N . PRO A 1 83 ? 16.999 8.712 15.620 1.00 51.72 83 PRO A N 1
ATOM 634 C CA . PRO A 1 83 ? 17.678 9.248 16.794 1.00 51.72 83 PRO A CA 1
ATOM 635 C C . PRO A 1 83 ? 16.706 9.297 17.978 1.00 51.72 83 PRO A C 1
ATOM 637 O O . PRO A 1 83 ? 15.543 9.651 17.785 1.00 51.72 83 PRO A O 1
ATOM 640 N N . ASP A 1 84 ? 17.186 8.966 19.183 1.00 50.72 84 ASP A N 1
ATOM 641 C CA . ASP A 1 84 ? 16.428 9.080 20.435 1.00 50.72 84 ASP A CA 1
ATOM 642 C C . ASP A 1 84 ? 15.784 10.470 20.527 1.00 50.72 84 ASP A C 1
ATOM 644 O O . ASP A 1 84 ? 16.431 11.477 20.827 1.00 50.72 84 ASP A O 1
ATOM 648 N N . GLY A 1 85 ? 14.496 10.546 20.203 1.00 48.84 85 GLY A N 1
ATOM 649 C CA . GLY A 1 85 ? 13.815 11.822 20.092 1.00 48.84 85 GLY A CA 1
ATOM 650 C C . GLY A 1 85 ? 12.606 11.773 19.176 1.00 48.84 85 GLY A C 1
ATOM 651 O O . GLY A 1 85 ? 12.640 11.255 18.064 1.00 48.84 85 GLY A O 1
ATOM 652 N N . LYS A 1 86 ? 11.518 12.387 19.646 1.00 54.41 86 LYS A N 1
ATOM 653 C CA . LYS A 1 86 ? 10.351 12.726 18.831 1.00 54.41 86 LYS A CA 1
ATOM 654 C C . LYS A 1 86 ? 10.812 13.479 17.577 1.00 54.41 86 LYS A C 1
ATOM 656 O O . LYS A 1 86 ? 11.189 14.642 17.669 1.00 54.41 86 LYS A O 1
ATOM 661 N N . LEU A 1 87 ? 10.793 12.763 16.452 1.00 60.19 87 LEU A N 1
ATOM 662 C CA . LEU A 1 87 ? 10.729 13.217 15.062 1.00 60.19 87 LEU A CA 1
ATOM 663 C C . LEU A 1 87 ? 11.174 14.663 14.830 1.00 60.19 87 LEU A C 1
ATOM 665 O O . LEU A 1 87 ? 10.356 15.573 14.955 1.00 60.19 87 LEU A O 1
ATOM 669 N N . THR A 1 88 ? 12.412 14.879 14.380 1.00 61.44 88 THR A N 1
ATOM 670 C CA . THR A 1 88 ? 12.691 16.124 13.638 1.00 61.44 88 THR A CA 1
ATOM 671 C C . THR A 1 88 ? 13.567 15.992 12.396 1.00 61.44 88 THR A C 1
ATOM 673 O O . THR A 1 88 ? 13.448 16.874 11.563 1.00 61.44 88 THR A O 1
ATOM 676 N N . ASN A 1 89 ? 14.353 14.925 12.180 1.00 69.06 89 ASN A N 1
ATOM 677 C CA . ASN A 1 89 ? 15.108 14.720 10.925 1.00 69.06 89 ASN A CA 1
ATOM 678 C C . ASN A 1 89 ? 15.423 13.229 10.686 1.00 69.06 89 ASN A C 1
ATOM 680 O O . ASN A 1 89 ? 16.507 12.763 11.029 1.00 69.06 89 ASN A O 1
ATOM 684 N N . ILE A 1 90 ? 14.479 12.465 10.126 1.00 78.81 90 ILE A N 1
ATOM 685 C CA . ILE A 1 90 ? 14.728 11.063 9.746 1.00 78.81 90 ILE A CA 1
ATOM 686 C C . ILE A 1 90 ? 15.683 11.037 8.545 1.00 78.81 90 ILE A C 1
ATOM 688 O O . ILE A 1 90 ? 15.388 11.644 7.513 1.00 78.81 90 ILE A O 1
ATOM 692 N N . TYR A 1 91 ? 16.801 10.314 8.658 1.00 85.81 91 TYR A N 1
ATOM 693 C CA . TYR A 1 91 ? 17.636 9.997 7.500 1.00 85.81 91 TYR A CA 1
ATOM 694 C C . TYR A 1 91 ? 16.896 9.013 6.597 1.00 85.81 91 TYR A C 1
ATOM 696 O O . TYR A 1 91 ? 16.388 7.997 7.070 1.00 85.81 91 TYR A O 1
ATOM 704 N N . ALA A 1 92 ? 16.840 9.314 5.303 1.00 90.44 92 ALA A N 1
ATOM 705 C CA . ALA A 1 92 ? 16.127 8.506 4.330 1.00 90.44 92 ALA A CA 1
ATOM 706 C C . ALA A 1 92 ? 16.999 8.256 3.101 1.00 90.44 92 ALA A C 1
ATOM 708 O O . ALA A 1 92 ? 17.701 9.158 2.646 1.00 90.44 92 ALA A O 1
ATOM 709 N N . ILE A 1 93 ? 16.936 7.039 2.571 1.00 92.94 93 ILE A N 1
ATOM 710 C CA . ILE A 1 93 ? 17.655 6.610 1.366 1.00 92.94 93 ILE A CA 1
ATOM 711 C C . ILE A 1 93 ? 16.680 5.947 0.399 1.00 92.94 93 ILE A C 1
ATOM 713 O O . ILE A 1 93 ? 15.651 5.440 0.840 1.00 92.94 93 ILE A O 1
ATOM 717 N N . PRO A 1 94 ? 16.962 5.903 -0.909 1.00 94.69 94 PRO A N 1
ATOM 718 C CA . PRO A 1 94 ? 16.182 5.090 -1.821 1.00 94.69 94 PRO A CA 1
ATOM 719 C C . PRO A 1 94 ? 16.204 3.621 -1.379 1.00 94.69 94 PRO A C 1
ATOM 721 O O . PRO A 1 94 ? 17.260 3.138 -0.957 1.00 94.69 94 PRO A O 1
ATOM 724 N N . PRO A 1 95 ? 15.070 2.901 -1.457 1.00 93.75 95 PRO A N 1
ATOM 725 C CA . PRO A 1 95 ? 15.073 1.458 -1.239 1.00 93.75 95 PRO A CA 1
ATOM 726 C C . PRO A 1 95 ? 15.927 0.759 -2.316 1.00 93.75 95 PRO A C 1
ATOM 728 O O . PRO A 1 95 ? 16.332 1.393 -3.296 1.00 93.75 95 PRO A O 1
ATOM 731 N N . PRO A 1 96 ? 16.191 -0.553 -2.195 1.00 92.75 96 PRO A N 1
ATOM 732 C CA . PRO A 1 96 ? 16.751 -1.325 -3.298 1.00 92.75 96 PRO A CA 1
ATOM 733 C C . PRO A 1 96 ? 15.871 -1.190 -4.550 1.00 92.75 96 PRO A C 1
ATOM 735 O O . PRO A 1 96 ? 14.681 -1.501 -4.520 1.00 92.75 96 PRO A O 1
ATOM 738 N N . ILE A 1 97 ? 16.449 -0.709 -5.652 1.00 91.25 97 ILE A N 1
ATOM 739 C CA . ILE A 1 97 ? 15.732 -0.450 -6.906 1.00 91.25 97 ILE A CA 1
ATOM 740 C C . ILE A 1 97 ? 16.492 -1.085 -8.070 1.00 91.25 97 ILE A C 1
ATOM 742 O O . ILE A 1 97 ? 17.720 -1.039 -8.131 1.00 91.25 97 ILE A O 1
ATOM 746 N N . VAL A 1 98 ? 15.752 -1.657 -9.018 1.00 93.62 98 VAL A N 1
ATOM 747 C CA . VAL A 1 98 ? 16.300 -2.080 -10.312 1.00 93.62 98 VAL A CA 1
ATOM 748 C C . VAL A 1 98 ? 16.458 -0.861 -11.222 1.00 93.62 98 VAL A C 1
ATOM 750 O O . VAL A 1 98 ? 15.518 -0.082 -11.370 1.00 93.62 98 VAL A O 1
ATOM 753 N N . LEU A 1 99 ? 17.637 -0.683 -11.825 1.00 93.88 99 LEU A N 1
ATOM 754 C CA . LEU A 1 99 ? 17.964 0.518 -12.606 1.00 93.88 99 LEU A CA 1
ATOM 755 C C . LEU A 1 99 ? 17.017 0.719 -13.799 1.00 93.88 99 LEU A C 1
ATOM 757 O O . LEU A 1 99 ? 16.486 1.808 -14.001 1.00 93.88 99 LEU A O 1
ATOM 761 N N . CYS A 1 100 ? 16.791 -0.344 -14.569 1.00 92.25 100 CYS A N 1
ATOM 762 C CA . CYS A 1 100 ? 15.921 -0.347 -15.740 1.00 92.25 100 CYS A CA 1
ATOM 763 C C . CYS A 1 100 ? 14.711 -1.267 -15.519 1.00 92.25 100 CYS A C 1
ATOM 765 O O . CYS A 1 100 ? 14.822 -2.247 -14.776 1.00 92.25 100 CYS A O 1
ATOM 767 N N . PRO A 1 101 ? 13.568 -0.999 -16.176 1.00 91.94 101 PRO A N 1
ATOM 768 C CA . PRO A 1 101 ? 12.428 -1.905 -16.122 1.00 91.94 101 PRO A CA 1
ATOM 769 C C . PRO A 1 101 ? 12.779 -3.260 -16.750 1.00 91.94 101 PRO A C 1
ATOM 771 O O . PRO A 1 101 ? 13.622 -3.346 -17.640 1.00 91.94 101 PRO A O 1
ATOM 774 N N . SER A 1 102 ? 12.119 -4.326 -16.301 1.00 88.38 102 SER A N 1
ATOM 775 C CA . SER A 1 102 ? 12.206 -5.639 -16.954 1.00 88.38 102 SER A CA 1
ATOM 776 C C . SER A 1 102 ? 11.201 -5.727 -18.110 1.00 88.38 102 SER A C 1
ATOM 778 O O . SER A 1 102 ? 10.102 -5.180 -17.982 1.00 88.38 102 SER A O 1
ATOM 780 N N . PRO A 1 103 ? 11.526 -6.405 -19.226 1.00 87.44 103 PRO A N 1
ATOM 781 C CA . PRO A 1 103 ? 10.553 -6.644 -20.284 1.00 87.44 103 PRO A CA 1
ATOM 782 C C . PRO A 1 103 ? 9.428 -7.554 -19.773 1.00 87.44 103 PRO A C 1
ATOM 784 O O . PRO A 1 103 ? 9.681 -8.537 -19.077 1.00 87.44 103 PRO A O 1
ATOM 787 N N . PHE A 1 104 ? 8.184 -7.240 -20.137 1.00 90.19 104 PHE A N 1
ATOM 788 C CA . PHE A 1 104 ? 7.015 -8.043 -19.776 1.00 90.19 104 PHE A CA 1
ATOM 789 C C . PHE A 1 104 ? 6.028 -8.118 -20.954 1.00 90.19 104 PHE A C 1
ATOM 791 O O . PHE A 1 104 ? 5.764 -7.083 -21.574 1.00 90.19 104 PHE A O 1
ATOM 798 N N . PRO A 1 105 ? 5.463 -9.296 -21.292 1.00 90.81 105 PRO A N 1
ATOM 799 C CA . PRO A 1 105 ? 4.547 -9.419 -22.424 1.00 90.81 105 PRO A CA 1
ATOM 800 C C . PRO A 1 105 ? 3.284 -8.566 -22.246 1.00 90.81 105 PRO A C 1
ATOM 802 O O . PRO A 1 105 ? 2.562 -8.701 -21.255 1.00 90.81 105 PRO A O 1
ATOM 805 N N . ARG A 1 106 ? 2.986 -7.718 -23.240 1.00 91.19 106 ARG A N 1
ATOM 806 C CA . ARG A 1 106 ? 1.836 -6.796 -23.223 1.00 91.19 106 ARG A CA 1
ATOM 807 C C . ARG A 1 106 ? 0.516 -7.516 -22.951 1.00 91.19 106 ARG A C 1
ATOM 809 O O . ARG A 1 106 ? -0.247 -7.056 -22.107 1.00 91.19 106 ARG A O 1
ATOM 816 N N . GLU A 1 107 ? 0.295 -8.654 -23.605 1.00 93.94 107 GLU A N 1
ATOM 817 C CA . GLU A 1 107 ? -0.921 -9.463 -23.461 1.00 93.94 107 GLU A CA 1
ATOM 818 C C . GLU A 1 107 ? -1.119 -9.970 -22.025 1.00 93.94 107 GLU A C 1
ATOM 820 O O . GLU A 1 107 ? -2.220 -9.895 -21.483 1.00 93.94 107 GLU A O 1
ATOM 825 N N . LEU A 1 108 ? -0.046 -10.425 -21.367 1.00 95.44 108 LEU A N 1
ATOM 826 C CA . LEU A 1 108 ? -0.114 -10.873 -19.975 1.00 95.44 108 LEU A CA 1
ATOM 827 C C . LEU A 1 108 ? -0.354 -9.699 -19.017 1.00 95.44 108 LEU A C 1
ATOM 829 O O . LEU A 1 108 ? -1.082 -9.850 -18.038 1.00 95.44 108 LEU A O 1
ATOM 833 N N . TYR A 1 109 ? 0.219 -8.524 -19.303 1.00 94.94 109 TYR A N 1
ATOM 834 C CA . TYR A 1 109 ? -0.026 -7.321 -18.504 1.00 94.94 109 TYR A CA 1
ATOM 835 C C . TYR A 1 109 ? -1.484 -6.856 -18.643 1.00 94.94 109 TYR A C 1
ATOM 837 O O . TYR A 1 109 ? -2.127 -6.573 -17.637 1.00 94.94 109 TYR A O 1
ATOM 845 N N . ASP A 1 110 ? -2.039 -6.845 -19.864 1.00 96.12 110 ASP A N 1
ATOM 846 C CA . ASP A 1 110 ? -3.469 -6.571 -20.086 1.00 96.12 110 ASP A CA 1
ATOM 847 C C . ASP A 1 110 ? -4.361 -7.564 -19.337 1.00 96.12 110 ASP A C 1
ATOM 849 O O . ASP A 1 110 ? -5.338 -7.160 -18.710 1.00 96.12 110 ASP A O 1
ATOM 853 N N . HIS A 1 111 ? -4.016 -8.853 -19.347 1.00 96.19 111 HIS A N 1
ATOM 854 C CA . HIS A 1 111 ? -4.765 -9.862 -18.604 1.00 96.19 111 HIS A CA 1
ATOM 855 C C . HIS A 1 111 ? -4.776 -9.561 -17.094 1.00 96.19 111 HIS A C 1
ATOM 857 O O . HIS A 1 111 ? -5.851 -9.532 -16.494 1.00 96.19 111 HIS A O 1
ATOM 863 N N . ALA A 1 112 ? -3.618 -9.257 -16.496 1.00 96.31 112 ALA A N 1
ATOM 864 C CA . ALA A 1 112 ? -3.518 -8.905 -15.077 1.00 96.31 112 ALA A CA 1
ATOM 865 C C . ALA A 1 112 ? -4.375 -7.676 -14.716 1.00 96.31 112 ALA A C 1
ATOM 867 O O . ALA A 1 112 ? -5.060 -7.667 -13.695 1.00 96.31 112 ALA A O 1
ATOM 868 N N . VAL A 1 113 ? -4.377 -6.649 -15.574 1.00 95.50 113 VAL A N 1
ATOM 869 C CA . VAL A 1 113 ? -5.188 -5.437 -15.374 1.00 95.50 113 VAL A CA 1
ATOM 870 C C . VAL A 1 113 ? -6.682 -5.748 -15.479 1.00 95.50 113 VAL A C 1
ATOM 872 O O . VAL A 1 113 ? -7.460 -5.340 -14.617 1.00 95.50 113 VAL A O 1
ATOM 875 N N . ASN A 1 114 ? -7.088 -6.492 -16.509 1.00 97.19 114 ASN A N 1
ATOM 876 C CA . ASN A 1 114 ? -8.497 -6.761 -16.797 1.00 97.19 114 ASN A CA 1
ATOM 877 C C . ASN A 1 114 ? -9.151 -7.691 -15.765 1.00 97.19 114 ASN A C 1
ATOM 879 O O . ASN A 1 114 ? -10.341 -7.552 -15.486 1.00 97.19 114 ASN A O 1
ATOM 883 N N . VAL A 1 115 ? -8.393 -8.625 -15.178 1.00 96.44 115 VAL A N 1
ATOM 884 C CA . VAL A 1 115 ? -8.933 -9.568 -14.184 1.00 96.44 115 VAL A CA 1
ATOM 885 C C . VAL A 1 115 ? -9.104 -8.937 -12.796 1.00 96.44 115 VAL A C 1
ATOM 887 O O . VAL A 1 115 ? -9.906 -9.423 -12.000 1.00 96.44 115 VAL A O 1
ATOM 890 N N . GLN A 1 116 ? -8.409 -7.831 -12.499 1.00 94.69 116 GLN A N 1
ATOM 891 C CA . GLN A 1 116 ? -8.350 -7.256 -11.150 1.00 94.69 116 GLN A CA 1
ATOM 892 C C . GLN A 1 116 ? -9.733 -6.931 -10.568 1.00 94.69 116 GLN A C 1
ATOM 894 O O . GLN A 1 116 ? -9.964 -7.179 -9.390 1.00 94.69 116 GLN A O 1
ATOM 899 N N . GLN A 1 117 ? -10.679 -6.423 -11.367 1.00 95.31 117 GLN A N 1
ATOM 900 C CA . GLN A 1 117 ? -12.030 -6.127 -10.871 1.00 95.31 117 GLN A CA 1
ATOM 901 C C . GLN A 1 117 ? -12.780 -7.397 -10.438 1.00 95.31 117 GLN A C 1
ATOM 903 O O . GLN A 1 117 ? -13.433 -7.393 -9.395 1.00 95.31 117 GLN A O 1
ATOM 908 N N . ALA A 1 118 ? -12.664 -8.481 -11.208 1.00 96.44 118 ALA A N 1
ATOM 909 C CA . ALA A 1 118 ? -13.289 -9.757 -10.871 1.00 96.44 118 ALA A CA 1
ATOM 910 C C . ALA A 1 118 ? -12.649 -10.379 -9.621 1.00 96.44 118 ALA A C 1
ATOM 912 O O . ALA A 1 118 ? -13.365 -10.873 -8.751 1.00 96.44 118 ALA A O 1
ATOM 913 N N . MET A 1 119 ? -11.319 -10.290 -9.489 1.00 95.25 119 MET A N 1
ATOM 914 C CA . MET A 1 119 ? -10.621 -10.709 -8.267 1.00 95.25 119 MET A CA 1
ATOM 915 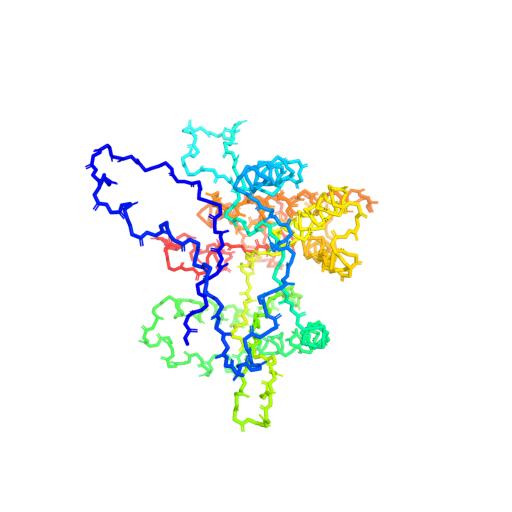C C . MET A 1 119 ? -11.066 -9.877 -7.068 1.00 95.25 119 MET A C 1
ATOM 917 O O . MET A 1 119 ? -11.299 -10.436 -5.996 1.00 95.25 119 MET A O 1
ATOM 921 N N . ASN A 1 120 ? -11.277 -8.569 -7.267 1.00 94.00 120 ASN A N 1
ATOM 922 C CA . ASN A 1 120 ? -11.727 -7.704 -6.193 1.00 94.00 120 ASN A CA 1
ATOM 923 C C . ASN A 1 120 ? -13.060 -8.154 -5.607 1.00 94.00 120 ASN A C 1
ATOM 925 O O . ASN A 1 120 ? -13.195 -8.293 -4.393 1.00 94.00 120 ASN A O 1
ATOM 929 N N . GLU A 1 121 ? -14.026 -8.410 -6.482 1.00 95.56 121 GLU A N 1
ATOM 930 C CA . GLU A 1 121 ? -15.347 -8.879 -6.090 1.00 95.56 121 GLU A CA 1
ATOM 931 C C . GLU A 1 121 ? -15.312 -10.283 -5.475 1.00 95.56 121 GLU A C 1
ATOM 933 O O . GLU A 1 121 ? -15.989 -10.530 -4.476 1.00 95.56 121 GLU A O 1
ATOM 938 N N . LEU A 1 122 ? -14.506 -11.192 -6.033 1.00 96.06 122 LEU A N 1
ATOM 939 C CA . LEU A 1 122 ? -14.349 -12.548 -5.511 1.00 96.06 122 LEU A CA 1
ATOM 940 C C . LEU A 1 122 ? -13.868 -12.530 -4.058 1.00 96.06 122 LEU A C 1
ATOM 942 O O . LEU A 1 122 ? -14.531 -13.093 -3.186 1.00 96.06 122 LEU A O 1
ATOM 946 N N . TYR A 1 123 ? -12.743 -11.865 -3.787 1.00 94.94 123 TYR A N 1
ATOM 947 C CA . TYR A 1 123 ? -12.184 -11.832 -2.438 1.00 94.94 123 TYR A CA 1
ATOM 948 C C . TYR A 1 123 ? -13.043 -11.026 -1.469 1.00 94.94 123 TYR A C 1
ATOM 950 O O . TYR A 1 123 ? -13.084 -11.373 -0.293 1.00 94.94 123 TYR A O 1
ATOM 958 N N . PHE A 1 124 ? -13.764 -10.005 -1.938 1.00 94.38 124 PHE A N 1
ATOM 959 C CA . PHE A 1 124 ? -14.720 -9.280 -1.101 1.00 94.38 124 PHE A CA 1
ATOM 960 C C . PHE A 1 124 ? -15.866 -10.183 -0.638 1.00 94.38 124 PHE A C 1
ATOM 962 O O . PHE A 1 124 ? -16.212 -10.204 0.544 1.00 94.38 124 PHE A O 1
ATOM 969 N N . ARG A 1 125 ? -16.439 -10.969 -1.558 1.00 95.62 125 ARG A N 1
ATOM 970 C CA . ARG A 1 125 ? -17.528 -11.906 -1.246 1.00 95.62 125 ARG A CA 1
ATOM 971 C C . ARG A 1 125 ? -17.061 -13.022 -0.319 1.00 95.62 125 ARG A C 1
ATOM 973 O O . ARG A 1 125 ? -17.760 -13.319 0.638 1.00 95.62 125 ARG A O 1
ATOM 980 N N . VAL A 1 126 ? -15.871 -13.576 -0.560 1.00 95.25 126 VAL A N 1
ATOM 981 C CA . VAL A 1 126 ? -15.256 -14.570 0.334 1.00 95.25 126 VAL A CA 1
ATOM 982 C C . VAL A 1 126 ? -15.013 -13.981 1.725 1.00 95.25 126 VAL A C 1
ATOM 984 O O . VAL A 1 126 ? -15.352 -14.616 2.715 1.00 95.25 126 VAL A O 1
ATOM 987 N N . ALA A 1 127 ? -14.482 -12.756 1.814 1.00 92.81 127 ALA A N 1
ATOM 988 C CA . ALA A 1 127 ? -14.240 -12.083 3.091 1.00 92.81 127 ALA A CA 1
ATOM 989 C C . ALA A 1 127 ? -15.535 -11.767 3.867 1.00 92.81 127 ALA A C 1
ATOM 991 O O . ALA A 1 127 ? -15.504 -11.634 5.087 1.00 92.81 127 ALA A O 1
ATOM 992 N N . SER A 1 128 ? -16.661 -11.643 3.160 1.00 92.62 128 SER A N 1
ATOM 993 C CA . SER A 1 128 ? -17.975 -11.332 3.736 1.00 92.62 128 SER A CA 1
ATOM 994 C C . SER A 1 128 ? -18.786 -12.578 4.116 1.00 92.62 128 SER A C 1
ATOM 996 O O . SER A 1 128 ? -19.828 -12.450 4.756 1.00 92.62 128 SER A O 1
ATOM 998 N N . ASP A 1 129 ? -18.340 -13.775 3.726 1.00 96.31 129 ASP A N 1
ATOM 999 C CA . ASP A 1 129 ? -18.996 -15.042 4.053 1.00 96.31 129 ASP A CA 1
ATOM 1000 C C . ASP A 1 129 ? -18.407 -15.618 5.349 1.00 96.31 129 ASP A C 1
ATOM 1002 O O . ASP A 1 129 ? -17.421 -16.360 5.350 1.00 96.31 129 ASP A O 1
ATOM 1006 N N . HIS A 1 130 ? -19.000 -15.217 6.478 1.00 95.62 130 HIS A N 1
ATOM 1007 C CA . HIS A 1 130 ? -18.540 -15.610 7.811 1.00 95.62 130 HIS A CA 1
ATOM 1008 C C . HIS A 1 130 ? -18.479 -17.134 7.976 1.00 95.62 130 HIS A C 1
ATOM 1010 O O . HIS A 1 130 ? -17.455 -17.662 8.411 1.00 95.62 130 HIS A O 1
ATOM 1016 N N . ASP A 1 131 ? -19.540 -17.848 7.601 1.00 97.12 131 ASP A N 1
ATOM 1017 C CA . ASP A 1 131 ? -19.632 -19.294 7.809 1.00 97.12 131 ASP A CA 1
ATOM 1018 C C . ASP A 1 131 ? -18.599 -20.042 6.963 1.00 97.12 131 ASP A C 1
ATOM 1020 O O . ASP A 1 131 ? -17.923 -20.945 7.467 1.00 97.12 131 ASP A O 1
ATOM 1024 N N . PHE A 1 132 ? -18.411 -19.619 5.708 1.00 97.94 132 PHE A N 1
ATOM 1025 C CA . PHE A 1 132 ? -17.350 -20.141 4.853 1.00 97.94 132 PHE A CA 1
ATOM 1026 C C . PHE A 1 132 ? -15.963 -19.926 5.471 1.00 97.94 132 PHE A C 1
ATOM 1028 O O . PHE A 1 132 ? -15.180 -20.874 5.548 1.00 97.94 132 PHE A O 1
ATOM 1035 N N . LEU A 1 133 ? -15.650 -18.712 5.943 1.00 96.25 133 LEU A N 1
ATOM 1036 C CA . LEU A 1 133 ? -14.349 -18.414 6.550 1.00 96.25 133 LEU A CA 1
ATOM 1037 C C . LEU A 1 133 ? -14.107 -19.226 7.827 1.00 96.25 133 LEU A C 1
ATOM 1039 O O . LEU A 1 133 ? -13.009 -19.754 8.021 1.00 96.25 133 LEU A O 1
ATOM 1043 N N . MET A 1 134 ? -15.119 -19.347 8.691 1.00 97.56 134 MET A N 1
ATOM 1044 C CA . MET A 1 134 ? -15.008 -20.113 9.933 1.00 97.56 134 MET A CA 1
ATOM 1045 C C . MET A 1 134 ? -14.781 -21.602 9.664 1.00 97.56 134 MET A C 1
ATOM 1047 O O . MET A 1 134 ? -13.987 -22.229 10.371 1.00 97.56 134 MET A O 1
ATOM 1051 N N . ASP A 1 135 ? -15.434 -22.169 8.644 1.00 98.06 135 ASP A N 1
ATOM 1052 C CA . ASP A 1 135 ? -15.213 -23.561 8.249 1.00 98.06 135 ASP A CA 1
ATOM 1053 C C . ASP A 1 135 ? -13.843 -23.761 7.585 1.00 98.06 135 ASP A C 1
ATOM 1055 O O . ASP A 1 135 ? -13.119 -24.694 7.941 1.00 98.06 135 ASP A O 1
ATOM 1059 N N . ALA A 1 136 ? -13.442 -22.862 6.681 1.00 97.25 136 ALA A N 1
ATOM 1060 C CA . ALA A 1 136 ? -12.163 -22.935 5.976 1.00 97.25 136 ALA A CA 1
ATOM 1061 C C . ALA A 1 136 ? -10.955 -22.849 6.928 1.00 97.25 136 ALA A C 1
ATOM 1063 O O . ALA A 1 136 ? -9.944 -23.520 6.713 1.00 97.25 136 ALA A O 1
ATOM 1064 N N . LEU A 1 137 ? -11.059 -22.064 8.006 1.00 97.12 137 LEU A N 1
ATOM 1065 C CA . LEU A 1 137 ? -9.970 -21.847 8.966 1.00 97.12 137 LEU A CA 1
ATOM 1066 C C . LEU A 1 137 ? -9.959 -22.840 10.142 1.00 97.12 137 LEU A C 1
ATOM 1068 O O . LEU A 1 137 ? -9.007 -22.837 10.924 1.00 97.12 137 LEU A O 1
ATOM 1072 N N . LYS A 1 138 ? -10.962 -23.721 10.276 1.00 96.75 138 LYS A N 1
ATOM 1073 C CA . LYS A 1 138 ? -11.133 -24.595 11.458 1.00 96.75 138 LYS A CA 1
ATOM 1074 C C . LYS A 1 138 ? -9.939 -25.504 11.764 1.00 96.75 138 LYS A C 1
ATOM 1076 O O . LYS A 1 138 ? -9.678 -25.801 12.928 1.00 96.75 138 LYS A O 1
ATOM 1081 N N . GLU A 1 139 ? -9.234 -25.971 10.734 1.00 97.62 139 GLU A N 1
ATOM 1082 C CA . GLU A 1 139 ? -8.049 -26.820 10.898 1.00 97.62 139 GLU A CA 1
ATOM 1083 C C . GLU A 1 139 ? -6.779 -25.981 11.085 1.00 97.62 139 GLU A C 1
ATOM 1085 O O . GLU A 1 139 ? -5.907 -26.371 11.857 1.00 97.62 139 GLU A O 1
ATOM 1090 N N . VAL A 1 140 ? -6.703 -24.805 10.450 1.00 96.44 140 VAL A N 1
ATOM 1091 C CA . VAL A 1 140 ? -5.554 -23.886 10.544 1.00 96.44 140 VAL A CA 1
ATOM 1092 C C . VAL A 1 140 ? -5.349 -23.432 11.988 1.00 96.44 140 VAL A C 1
ATOM 1094 O O . VAL A 1 140 ? -4.254 -23.562 12.534 1.00 96.44 140 VAL A O 1
ATOM 1097 N N . VAL A 1 141 ? -6.422 -23.000 12.657 1.00 97.62 141 VAL A N 1
ATOM 1098 C CA . VAL A 1 141 ? -6.354 -22.476 14.034 1.00 97.62 141 VAL A CA 1
ATOM 1099 C C . VAL A 1 141 ? -5.921 -23.510 15.080 1.00 97.62 141 VAL A C 1
ATOM 1101 O O . VAL A 1 141 ? -5.577 -23.137 16.197 1.00 97.62 141 VAL A O 1
ATOM 1104 N N . LYS A 1 142 ? -5.922 -24.811 14.751 1.00 97.38 142 LYS A N 1
ATOM 1105 C CA . LYS A 1 142 ? -5.417 -25.863 15.652 1.00 97.38 142 LYS A CA 1
ATOM 1106 C C . LYS A 1 142 ? -3.890 -25.877 15.728 1.00 97.38 142 LYS A C 1
ATOM 1108 O O . LYS A 1 142 ? -3.347 -26.309 16.741 1.00 97.38 142 LYS A O 1
ATOM 1113 N N . GLY A 1 143 ? -3.220 -25.466 14.651 1.00 97.12 143 GLY A N 1
ATOM 1114 C CA . GLY A 1 143 ? -1.759 -25.436 14.542 1.00 97.12 143 GLY A CA 1
ATOM 1115 C C . GLY A 1 143 ? -1.157 -24.033 14.604 1.00 97.12 143 GLY A C 1
ATOM 1116 O O . GLY A 1 143 ? 0.044 -23.914 14.823 1.00 97.12 143 GLY A O 1
ATOM 1117 N N . ASP A 1 144 ? -1.973 -22.992 14.436 1.00 97.75 144 ASP A N 1
ATOM 1118 C CA . ASP A 1 144 ? -1.535 -21.599 14.379 1.00 97.75 144 ASP A CA 1
ATOM 1119 C C . ASP A 1 144 ? -2.262 -20.744 15.440 1.00 97.75 144 ASP A C 1
ATOM 1121 O O . ASP A 1 144 ? -3.402 -20.309 15.227 1.00 97.75 144 ASP A O 1
ATOM 1125 N N . PRO A 1 145 ? -1.616 -20.488 16.597 1.00 96.31 145 PRO A N 1
ATOM 1126 C CA . PRO A 1 145 ? -2.182 -19.659 17.659 1.00 96.31 145 PRO A CA 1
ATOM 1127 C C . PRO A 1 145 ? -2.442 -18.210 17.239 1.00 96.31 145 PRO A C 1
ATOM 1129 O O . PRO A 1 145 ? -3.355 -17.581 17.769 1.00 96.31 145 PRO A O 1
ATOM 1132 N N . PHE A 1 146 ? -1.662 -17.674 16.299 1.00 96.12 146 PHE A N 1
ATOM 1133 C CA . PHE A 1 146 ? -1.823 -16.307 15.818 1.00 96.12 146 PHE A CA 1
ATOM 1134 C C . PHE A 1 146 ? -3.109 -16.180 14.998 1.00 96.12 146 PHE A C 1
ATOM 1136 O O . PHE A 1 146 ? -3.965 -15.344 15.295 1.00 96.12 146 PHE A O 1
ATOM 1143 N N . MET A 1 147 ? -3.326 -17.100 14.055 1.00 96.44 147 MET A N 1
ATOM 1144 C CA . MET A 1 147 ? -4.583 -17.170 13.306 1.00 96.44 147 MET A CA 1
ATOM 1145 C C . MET A 1 147 ? -5.788 -17.491 14.196 1.00 96.44 147 MET A C 1
ATOM 1147 O O . MET A 1 147 ? -6.884 -16.979 13.955 1.00 96.44 147 MET A O 1
ATOM 1151 N N . ALA A 1 148 ? -5.603 -18.285 15.257 1.00 97.31 148 ALA A N 1
ATOM 1152 C CA . ALA A 1 148 ? -6.664 -18.561 16.224 1.00 97.31 148 ALA A CA 1
ATOM 1153 C C . ALA A 1 148 ? -7.192 -17.281 16.896 1.00 97.31 148 ALA A C 1
ATOM 1155 O O . ALA A 1 148 ? -8.404 -17.153 17.080 1.00 97.31 148 ALA A O 1
ATOM 1156 N N . ARG A 1 149 ? -6.317 -16.310 17.199 1.00 97.38 149 ARG A N 1
ATOM 1157 C CA . ARG A 1 149 ? -6.712 -15.011 17.770 1.00 97.38 149 ARG A CA 1
ATOM 1158 C C . ARG A 1 149 ? -7.543 -14.177 16.793 1.00 97.38 149 ARG A C 1
ATOM 1160 O O . ARG A 1 149 ? -8.566 -13.632 17.199 1.00 97.38 149 ARG A O 1
ATOM 1167 N N . PHE A 1 150 ? -7.188 -14.130 15.507 1.00 95.88 150 PHE A N 1
ATOM 1168 C CA . PHE A 1 150 ? -8.015 -13.443 14.502 1.00 95.88 150 PHE A CA 1
ATOM 1169 C C . PHE A 1 150 ? -9.387 -14.085 14.329 1.00 95.88 150 PHE A C 1
ATOM 1171 O O . PHE A 1 150 ? -10.390 -13.376 14.285 1.00 95.88 150 PHE A O 1
ATOM 1178 N N . VAL A 1 151 ? -9.446 -15.417 14.271 1.00 96.75 151 VAL A N 1
ATOM 1179 C CA . VAL A 1 151 ? -10.719 -16.148 14.189 1.00 96.75 151 VAL A CA 1
ATOM 1180 C C . VAL A 1 151 ? -11.567 -15.913 15.437 1.00 96.75 151 VAL A C 1
ATOM 1182 O O . VAL A 1 151 ? -12.783 -15.778 15.330 1.00 96.75 151 VAL A O 1
ATOM 1185 N N . GLN A 1 152 ? -10.949 -15.817 16.616 1.00 96.94 152 GLN A N 1
ATOM 1186 C CA . GLN A 1 152 ? -11.653 -15.458 17.844 1.00 96.94 152 GLN A CA 1
ATOM 1187 C C . GLN A 1 152 ? -12.260 -14.051 17.753 1.00 96.94 152 GLN A C 1
ATOM 1189 O O . GLN A 1 152 ? -13.442 -13.899 18.040 1.00 96.94 152 GLN A O 1
ATOM 1194 N N . ILE A 1 153 ? -11.493 -13.046 17.315 1.00 95.56 153 ILE A N 1
ATOM 1195 C CA . ILE A 1 153 ? -11.996 -11.673 17.128 1.00 95.56 153 ILE A CA 1
ATOM 1196 C C . ILE A 1 153 ? -13.136 -11.641 16.108 1.00 95.56 153 ILE A C 1
ATOM 1198 O O . ILE A 1 153 ? -14.174 -11.049 16.382 1.00 95.56 153 ILE A O 1
ATOM 1202 N N . ALA A 1 154 ? -12.980 -12.316 14.966 1.00 95.19 154 ALA A N 1
ATOM 1203 C CA . ALA A 1 154 ? -14.012 -12.370 13.934 1.00 95.19 154 ALA A CA 1
ATOM 1204 C C . ALA A 1 154 ? -15.334 -12.950 14.465 1.00 95.19 154 ALA A C 1
ATOM 1206 O O . ALA A 1 154 ? -16.393 -12.398 14.179 1.00 95.19 154 ALA A O 1
ATOM 1207 N N . LYS A 1 155 ? -15.269 -14.012 15.282 1.00 95.69 155 LYS A N 1
ATOM 1208 C CA . LYS A 1 155 ? -16.448 -14.598 15.938 1.00 95.69 155 LYS A CA 1
ATOM 1209 C C . LYS A 1 155 ? -17.075 -13.652 16.955 1.00 95.69 155 LYS A C 1
ATOM 1211 O O . LYS A 1 155 ? -18.282 -13.469 16.916 1.00 95.69 155 LYS A O 1
ATOM 1216 N N . MET A 1 156 ? -16.270 -13.025 17.819 1.00 94.00 156 MET A N 1
ATOM 1217 C CA . MET A 1 156 ? -16.777 -12.071 18.818 1.00 94.00 156 MET A CA 1
ATOM 1218 C C . MET A 1 156 ? -17.526 -10.914 18.148 1.00 94.00 156 MET A C 1
ATOM 1220 O O . MET A 1 156 ? -18.676 -10.664 18.483 1.00 94.00 156 MET A O 1
ATOM 1224 N N . VAL A 1 157 ? -16.929 -10.291 17.126 1.00 92.25 157 VAL A N 1
ATOM 1225 C CA . VAL A 1 157 ? -17.564 -9.194 16.372 1.00 92.25 157 VAL A CA 1
ATOM 1226 C C . VAL A 1 157 ? -18.829 -9.661 15.640 1.00 92.25 157 VAL A C 1
ATOM 1228 O O . VAL A 1 157 ? -19.803 -8.917 15.544 1.00 92.25 157 VAL A O 1
ATOM 1231 N N . HIS A 1 158 ? -18.847 -10.892 15.118 1.00 93.62 158 HIS A N 1
ATOM 1232 C CA . HIS A 1 158 ? -20.046 -11.451 14.492 1.00 93.62 158 HIS A CA 1
ATOM 1233 C C . HIS A 1 158 ? -21.179 -11.675 15.509 1.00 93.62 158 HIS A C 1
ATOM 1235 O O . HIS A 1 158 ? -22.321 -11.309 15.229 1.00 93.62 158 HIS A O 1
ATOM 1241 N N . ASP A 1 159 ? -20.859 -12.218 16.687 1.00 93.88 159 ASP A N 1
ATOM 1242 C CA . ASP A 1 159 ? -21.810 -12.496 17.771 1.00 93.88 159 ASP A CA 1
ATOM 1243 C C . ASP A 1 159 ? -22.360 -11.208 18.416 1.00 93.88 159 ASP A C 1
ATOM 1245 O O . ASP A 1 159 ? -23.527 -11.164 18.813 1.00 93.88 159 ASP A O 1
ATOM 1249 N N . GLU A 1 160 ? -21.545 -10.150 18.496 1.00 90.75 160 GLU A N 1
ATOM 1250 C CA . GLU A 1 160 ? -21.949 -8.801 18.931 1.00 90.75 160 GLU A CA 1
ATOM 1251 C C . GLU A 1 160 ? -22.943 -8.148 17.952 1.00 90.75 160 GLU A C 1
ATOM 1253 O O . GLU A 1 160 ? -23.789 -7.348 18.355 1.00 90.75 160 GLU A O 1
ATOM 1258 N N . GLY A 1 161 ? -22.882 -8.537 16.676 1.00 91.44 16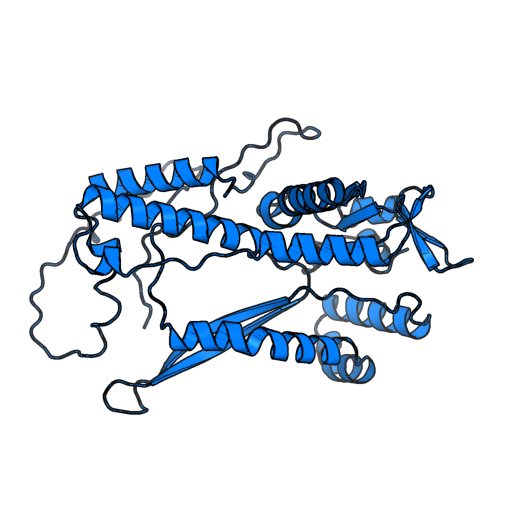1 GLY A N 1
ATOM 1259 C CA . GLY A 1 161 ? -23.672 -7.979 15.587 1.00 91.44 161 GLY A CA 1
ATOM 1260 C C . GLY A 1 161 ? -22.902 -6.928 14.783 1.00 91.44 161 GLY A C 1
ATOM 1261 O O . GLY A 1 161 ? -22.175 -6.087 15.307 1.00 91.44 161 GLY A O 1
ATOM 1262 N N . ILE A 1 162 ? -23.074 -6.946 13.458 1.00 88.88 162 ILE A N 1
ATOM 1263 C CA . ILE A 1 162 ? -22.345 -6.039 12.562 1.00 88.88 162 ILE A CA 1
ATOM 1264 C C . ILE A 1 162 ? -22.953 -4.628 12.608 1.00 88.88 162 ILE A C 1
ATOM 1266 O O . ILE A 1 162 ? -23.955 -4.344 11.950 1.00 88.88 162 ILE A O 1
ATOM 1270 N N . HIS A 1 163 ? -22.316 -3.732 13.366 1.00 90.19 163 HIS A N 1
ATOM 1271 C CA . HIS A 1 163 ? -22.735 -2.330 13.521 1.00 90.19 163 HIS A CA 1
ATOM 1272 C C . HIS A 1 163 ? -22.224 -1.387 12.415 1.00 90.19 163 HIS A C 1
ATOM 1274 O O . HIS A 1 163 ? -22.821 -0.337 12.178 1.00 90.19 163 HIS A O 1
ATOM 1280 N N . GLN A 1 164 ? -21.155 -1.762 11.706 1.00 90.31 164 GLN A N 1
ATOM 1281 C CA . GLN A 1 164 ? -20.610 -1.022 10.563 1.00 90.31 164 GLN A CA 1
ATOM 1282 C C . GLN A 1 164 ? -20.824 -1.831 9.270 1.00 90.31 164 GLN A C 1
ATOM 1284 O O . GLN A 1 164 ? -20.095 -2.793 9.035 1.00 90.31 164 GLN A O 1
ATOM 1289 N N . PRO A 1 165 ? -21.805 -1.474 8.420 1.00 88.81 165 PRO A N 1
ATOM 1290 C CA . PRO A 1 165 ? -22.110 -2.232 7.206 1.00 88.81 165 PRO A CA 1
ATOM 1291 C C . PRO A 1 165 ? -21.184 -1.911 6.022 1.00 88.81 165 PRO A C 1
ATOM 1293 O O . PRO A 1 165 ? -21.246 -2.592 4.999 1.00 88.81 165 PRO A O 1
ATOM 1296 N N . LEU A 1 166 ? -20.369 -0.857 6.111 1.00 91.75 166 LEU A N 1
ATOM 1297 C CA . LEU A 1 166 ? -19.445 -0.458 5.053 1.00 91.75 166 LEU A CA 1
ATOM 1298 C C . LEU A 1 166 ? -18.037 -0.970 5.351 1.00 91.75 166 LEU A C 1
ATOM 1300 O O . LEU A 1 166 ? -17.506 -0.771 6.440 1.00 91.75 166 LEU A O 1
ATOM 1304 N N . ALA A 1 167 ? -17.400 -1.556 4.342 1.00 90.75 167 ALA A N 1
ATOM 1305 C CA . ALA A 1 167 ? -16.015 -1.997 4.406 1.00 90.75 167 ALA A CA 1
ATOM 1306 C C . ALA A 1 167 ? -15.241 -1.498 3.185 1.00 90.75 167 ALA A C 1
ATOM 1308 O O . ALA A 1 167 ? -15.757 -1.464 2.067 1.00 90.75 167 ALA A O 1
ATOM 1309 N N . VAL A 1 168 ? -13.979 -1.134 3.404 1.00 92.62 168 VAL A N 1
ATOM 1310 C CA . VAL A 1 168 ? -13.022 -0.853 2.333 1.00 92.62 168 VAL A CA 1
ATOM 1311 C C . VAL A 1 168 ? -12.056 -2.015 2.265 1.00 92.62 168 VAL A C 1
ATOM 1313 O O . VAL A 1 168 ? -11.340 -2.282 3.226 1.00 92.62 168 VAL A O 1
ATOM 1316 N N . GLN A 1 169 ? -11.999 -2.674 1.114 1.00 91.88 169 GLN A N 1
ATOM 1317 C CA . GLN A 1 169 ? -10.985 -3.679 0.845 1.00 91.88 169 GLN A CA 1
ATOM 1318 C C . GLN A 1 169 ? -9.954 -3.108 -0.119 1.00 91.88 169 GLN A C 1
ATOM 1320 O O . GLN A 1 169 ? -10.233 -2.871 -1.295 1.00 91.88 169 GLN A O 1
ATOM 1325 N N . LEU A 1 170 ? -8.742 -2.915 0.387 1.00 93.19 170 LEU A N 1
ATOM 1326 C CA . LEU A 1 170 ? -7.563 -2.757 -0.449 1.00 93.19 170 LEU A CA 1
ATOM 1327 C C . LEU A 1 170 ? -7.000 -4.155 -0.695 1.00 93.19 170 LEU A C 1
ATOM 1329 O O . LEU A 1 170 ? -6.964 -4.971 0.226 1.00 93.19 170 LEU A O 1
ATOM 1333 N N . GLN A 1 171 ? -6.600 -4.444 -1.932 1.00 92.75 171 GLN A N 1
ATOM 1334 C CA . GLN A 1 171 ? -6.001 -5.728 -2.285 1.00 92.75 171 GLN A CA 1
ATOM 1335 C C . GLN A 1 171 ? -4.966 -5.594 -3.396 1.00 92.75 171 GLN A C 1
ATOM 1337 O O . GLN A 1 171 ? -5.061 -4.702 -4.245 1.00 92.75 171 GLN A O 1
ATOM 1342 N N . ARG A 1 172 ? -4.009 -6.519 -3.403 1.00 94.19 172 ARG A N 1
ATOM 1343 C CA . ARG A 1 172 ? -3.055 -6.722 -4.492 1.00 94.19 172 ARG A CA 1
ATOM 1344 C C . ARG A 1 172 ? -3.035 -8.197 -4.868 1.00 94.19 172 ARG A C 1
ATOM 1346 O O . ARG A 1 172 ? -2.939 -9.054 -3.998 1.00 94.19 172 ARG A O 1
ATOM 1353 N N . ALA A 1 173 ? -3.118 -8.481 -6.161 1.00 94.31 173 ALA A N 1
ATOM 1354 C CA . ALA A 1 173 ? -2.888 -9.813 -6.694 1.00 94.31 173 ALA A CA 1
ATOM 1355 C C . ALA A 1 173 ? -1.518 -9.835 -7.373 1.00 94.31 173 ALA A C 1
ATOM 1357 O O . ALA A 1 173 ? -1.249 -9.021 -8.260 1.00 94.31 173 ALA A O 1
ATOM 1358 N N . ASP A 1 174 ? -0.664 -10.752 -6.936 1.00 95.62 174 ASP A N 1
ATOM 1359 C CA . ASP A 1 174 ? 0.694 -10.886 -7.440 1.00 95.62 174 ASP A CA 1
ATOM 1360 C C . ASP A 1 174 ? 0.749 -12.027 -8.450 1.00 95.62 174 ASP A C 1
ATOM 1362 O O . ASP A 1 174 ? 0.215 -13.118 -8.225 1.00 95.62 174 ASP A O 1
ATOM 1366 N N . TYR A 1 175 ? 1.383 -11.762 -9.592 1.00 96.25 175 TYR A N 1
ATOM 1367 C CA . TYR A 1 175 ? 1.438 -12.684 -10.719 1.00 96.25 175 TYR A CA 1
ATOM 1368 C C . TYR A 1 175 ? 2.869 -12.882 -11.205 1.00 96.25 175 TYR A C 1
ATOM 1370 O O . TYR A 1 175 ? 3.676 -11.954 -11.210 1.00 96.25 175 TYR A O 1
ATOM 1378 N N . MET A 1 176 ? 3.146 -14.081 -11.709 1.00 95.56 176 MET A N 1
ATOM 1379 C CA . MET A 1 176 ? 4.358 -14.395 -12.456 1.00 95.56 176 MET A CA 1
ATOM 1380 C C . MET A 1 176 ? 4.001 -14.920 -13.848 1.00 95.56 176 MET A C 1
ATOM 1382 O O . MET A 1 176 ? 3.004 -15.622 -14.034 1.00 95.56 176 MET A O 1
ATOM 1386 N N . ALA A 1 177 ? 4.826 -14.578 -14.838 1.00 93.44 177 ALA A N 1
ATOM 1387 C CA . ALA A 1 177 ? 4.756 -15.190 -16.158 1.00 93.44 177 ALA A CA 1
ATOM 1388 C C . ALA A 1 177 ? 5.418 -16.573 -16.096 1.00 93.44 177 ALA A C 1
ATOM 1390 O O . ALA A 1 177 ? 6.603 -16.693 -15.789 1.00 93.44 177 ALA A O 1
ATOM 1391 N N . HIS A 1 178 ? 4.643 -17.616 -16.369 1.00 91.06 178 HIS A N 1
ATOM 1392 C CA . HIS A 1 178 ? 5.116 -18.989 -16.439 1.00 91.06 178 HIS A CA 1
ATOM 1393 C C . HIS A 1 178 ? 5.347 -19.374 -17.896 1.00 91.06 178 HIS A C 1
ATOM 1395 O O . HIS A 1 178 ? 4.426 -19.261 -18.701 1.00 91.06 178 HIS A O 1
ATOM 1401 N N . TRP A 1 179 ? 6.556 -19.826 -18.220 1.00 88.69 179 TRP A N 1
ATOM 1402 C CA . TRP A 1 179 ? 6.887 -20.370 -19.533 1.00 88.69 179 TRP A CA 1
ATOM 1403 C C . TRP A 1 179 ? 6.868 -21.896 -19.480 1.00 88.69 179 TRP A C 1
ATOM 1405 O O . TRP A 1 179 ? 7.623 -22.490 -18.707 1.00 88.69 179 TRP A O 1
ATOM 1415 N N . ASP A 1 180 ? 6.017 -22.506 -20.303 1.00 84.12 180 ASP A N 1
ATOM 1416 C CA . ASP A 1 180 ? 5.962 -23.951 -20.489 1.00 84.12 180 ASP A CA 1
ATOM 1417 C C . ASP A 1 180 ? 6.639 -24.327 -21.820 1.00 84.12 180 ASP A C 1
ATOM 1419 O O . ASP A 1 180 ? 6.087 -24.058 -22.893 1.00 84.12 180 ASP A O 1
ATOM 1423 N N . PRO A 1 181 ? 7.832 -24.947 -21.789 1.00 78.75 181 PRO A N 1
ATOM 1424 C CA . PRO A 1 181 ? 8.549 -25.350 -22.996 1.00 78.75 181 PRO A CA 1
ATOM 1425 C C . PRO A 1 181 ? 7.930 -26.565 -23.704 1.00 78.75 181 PRO A C 1
ATOM 1427 O O . PRO A 1 181 ? 8.383 -26.922 -24.790 1.00 78.75 181 PRO A O 1
ATOM 1430 N N . SER A 1 182 ? 6.953 -27.245 -23.095 1.00 78.88 182 SER A N 1
ATOM 1431 C CA . SER A 1 182 ? 6.371 -28.488 -23.615 1.00 78.88 182 SER A CA 1
ATOM 1432 C C . SER A 1 182 ? 5.131 -28.284 -24.497 1.00 78.88 182 SER A C 1
ATOM 1434 O O . SER A 1 182 ? 4.788 -29.173 -25.276 1.00 78.88 182 SER A O 1
ATOM 1436 N N . ASP A 1 183 ? 4.526 -27.094 -24.469 1.00 69.88 183 ASP A N 1
ATOM 1437 C CA . ASP A 1 183 ? 3.243 -26.772 -25.118 1.00 69.88 183 ASP A CA 1
ATOM 1438 C C . ASP A 1 183 ? 3.340 -26.342 -26.606 1.00 69.88 183 ASP A C 1
ATOM 1440 O O . ASP A 1 183 ? 2.402 -25.790 -27.184 1.00 69.88 183 ASP A O 1
ATOM 1444 N N . GLY A 1 184 ? 4.464 -26.608 -27.275 1.00 54.47 184 GLY A N 1
ATOM 1445 C CA . GLY A 1 184 ? 4.700 -26.261 -28.683 1.00 54.47 184 GLY A CA 1
ATOM 1446 C C . GLY A 1 184 ? 6.135 -25.798 -28.929 1.00 54.47 184 GLY A C 1
ATOM 1447 O O . GLY A 1 184 ? 6.874 -25.546 -27.987 1.00 54.47 184 GLY A O 1
ATOM 1448 N N . GLY A 1 185 ? 6.547 -25.695 -30.199 1.00 63.81 185 GLY A N 1
ATOM 1449 C CA . GLY A 1 185 ? 7.959 -25.531 -30.594 1.00 63.81 185 GLY A CA 1
ATOM 1450 C C . GLY A 1 185 ? 8.733 -24.369 -29.946 1.00 63.81 185 GLY A C 1
ATOM 1451 O O . GLY A 1 185 ? 9.937 -24.517 -29.751 1.00 63.81 185 GLY A O 1
ATOM 1452 N N . ASP A 1 186 ? 8.054 -23.274 -29.577 1.00 65.19 186 ASP A N 1
ATOM 1453 C CA . ASP A 1 186 ? 8.639 -22.094 -28.905 1.00 65.19 186 ASP A CA 1
ATOM 1454 C C . ASP A 1 186 ? 8.169 -21.933 -27.430 1.00 65.19 186 ASP A C 1
ATOM 1456 O O . ASP A 1 186 ? 8.514 -20.963 -26.750 1.00 65.19 186 ASP A O 1
ATOM 1460 N N . GLY A 1 187 ? 7.409 -22.905 -26.909 1.00 70.62 187 GLY A N 1
ATOM 1461 C CA . GLY A 1 187 ? 6.736 -22.857 -25.608 1.00 70.62 187 GLY A CA 1
ATOM 1462 C C . GLY A 1 187 ? 5.575 -21.855 -25.539 1.00 70.62 187 GLY A C 1
ATOM 1463 O O . GLY A 1 187 ? 5.391 -21.018 -26.424 1.00 70.62 187 GLY A O 1
ATOM 1464 N N . THR A 1 188 ? 4.763 -21.934 -24.486 1.00 82.94 188 THR A N 1
ATOM 1465 C CA . THR A 1 188 ? 3.673 -20.979 -24.216 1.00 82.94 188 THR A CA 1
ATOM 1466 C C . THR A 1 188 ? 3.972 -20.186 -22.948 1.00 82.94 188 THR A C 1
ATOM 1468 O O . THR A 1 188 ? 4.617 -20.681 -22.026 1.00 82.94 188 THR A O 1
ATOM 1471 N N . MET A 1 189 ? 3.535 -18.924 -22.895 1.00 89.31 189 MET A N 1
ATOM 1472 C CA . MET A 1 189 ? 3.577 -18.130 -21.667 1.00 89.31 189 MET A CA 1
ATOM 1473 C C . MET A 1 189 ? 2.172 -17.971 -21.096 1.00 89.31 189 MET A C 1
ATOM 1475 O O . MET A 1 189 ? 1.243 -17.600 -21.809 1.00 89.31 189 MET A O 1
ATOM 1479 N N . ALA A 1 190 ? 2.027 -18.199 -19.796 1.00 91.62 190 ALA A N 1
ATOM 1480 C CA . ALA A 1 190 ? 0.777 -18.027 -19.074 1.00 91.62 190 ALA A CA 1
ATOM 1481 C C . ALA A 1 190 ? 0.983 -17.151 -17.837 1.00 91.62 190 ALA A C 1
ATOM 1483 O O . ALA A 1 190 ? 1.951 -17.313 -17.097 1.00 91.62 190 ALA A O 1
ATOM 1484 N N . LEU A 1 191 ? 0.037 -16.250 -17.575 1.00 95.06 191 LEU A N 1
ATOM 1485 C CA . LEU A 1 191 ? -0.001 -15.505 -16.322 1.00 95.06 191 LEU A CA 1
ATOM 1486 C C . LEU A 1 191 ? -0.507 -16.432 -15.208 1.00 95.06 191 LEU A C 1
ATOM 1488 O O . LEU A 1 191 ? -1.585 -17.018 -15.334 1.00 95.06 191 L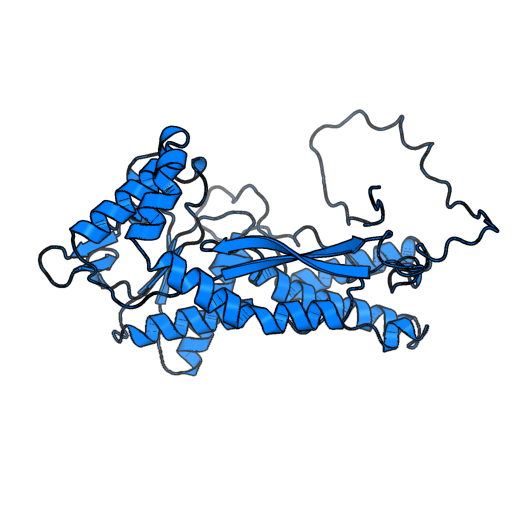EU A O 1
ATOM 1492 N N . LYS A 1 192 ? 0.258 -16.576 -14.125 1.00 95.50 192 LYS A N 1
ATOM 1493 C CA . LYS A 1 192 ? -0.120 -17.371 -12.951 1.00 95.50 192 LYS A CA 1
ATOM 1494 C C . LYS A 1 192 ? -0.121 -16.481 -11.720 1.00 95.50 192 LYS A C 1
ATOM 1496 O O . LYS A 1 192 ? 0.874 -15.815 -11.447 1.00 95.50 192 LYS A O 1
ATOM 1501 N N . GLN A 1 193 ? -1.236 -16.465 -10.997 1.00 95.81 193 GLN A N 1
ATOM 1502 C CA . GLN A 1 193 ? -1.300 -15.795 -9.704 1.00 95.81 193 GLN A CA 1
ATOM 1503 C C . GLN A 1 193 ? -0.478 -16.598 -8.696 1.00 95.81 193 GLN A C 1
ATOM 1505 O O . GLN A 1 193 ? -0.651 -17.813 -8.597 1.00 95.81 193 GLN A O 1
ATOM 1510 N N . VAL A 1 194 ? 0.416 -15.923 -7.982 1.00 96.75 194 VAL A N 1
ATOM 1511 C CA . VAL A 1 194 ? 1.255 -16.525 -6.939 1.00 96.75 194 VAL A CA 1
ATOM 1512 C C . VAL A 1 194 ? 0.748 -16.194 -5.542 1.00 96.75 194 VAL A C 1
ATOM 1514 O O . VAL A 1 194 ? 0.873 -17.021 -4.646 1.00 96.75 194 VAL A O 1
ATOM 1517 N N . GLU A 1 195 ? 0.135 -15.023 -5.366 1.00 94.81 195 GLU A N 1
ATOM 1518 C CA . GLU A 1 195 ? -0.355 -14.566 -4.070 1.00 94.81 195 GLU A CA 1
ATOM 1519 C C . GLU A 1 195 ? -1.528 -13.588 -4.229 1.00 94.81 195 GLU A C 1
ATOM 1521 O O . GLU A 1 195 ? -1.687 -12.902 -5.247 1.00 94.81 195 GLU A O 1
ATOM 1526 N N . VAL A 1 196 ? -2.368 -13.529 -3.200 1.00 93.31 196 VAL A N 1
ATOM 1527 C CA . VAL A 1 196 ? -3.277 -12.413 -2.953 1.00 93.31 196 VAL A CA 1
ATOM 1528 C C . VAL A 1 196 ? -2.923 -11.801 -1.605 1.00 93.31 196 VAL A C 1
ATOM 1530 O O . VAL A 1 196 ? -2.833 -12.496 -0.599 1.00 93.31 196 VAL A O 1
ATOM 1533 N N . ASN A 1 197 ? -2.759 -10.488 -1.595 1.00 92.62 197 ASN A N 1
ATOM 1534 C CA . ASN A 1 197 ? -2.450 -9.698 -0.420 1.00 92.62 197 ASN A CA 1
ATOM 1535 C C . ASN A 1 197 ? -3.666 -8.826 -0.075 1.00 92.62 197 ASN A C 1
ATOM 1537 O O . ASN A 1 197 ? -4.105 -8.012 -0.894 1.00 92.62 197 ASN A O 1
ATOM 1541 N N . ILE A 1 198 ? -4.220 -9.009 1.128 1.00 88.00 198 ILE A N 1
ATOM 1542 C CA . ILE A 1 198 ? -5.357 -8.252 1.679 1.00 88.00 198 ILE A CA 1
ATOM 1543 C C . ILE A 1 198 ? -4.916 -7.695 3.038 1.00 88.00 198 ILE A C 1
ATOM 1545 O O . ILE A 1 198 ? -4.438 -8.456 3.870 1.00 88.00 198 ILE A O 1
ATOM 1549 N N . GLY A 1 199 ? -5.090 -6.391 3.277 1.00 76.38 199 GLY A N 1
ATOM 1550 C CA . GLY A 1 199 ? -4.670 -5.737 4.527 1.00 76.38 199 GLY A CA 1
ATOM 1551 C C . GLY A 1 199 ? -3.537 -4.732 4.320 1.00 76.38 199 GLY A C 1
ATOM 1552 O O . GLY A 1 199 ? -3.656 -3.862 3.451 1.00 76.38 199 GLY A O 1
ATOM 1553 N N . GLY A 1 200 ? -2.465 -4.842 5.115 1.00 79.69 200 GLY A N 1
ATOM 1554 C CA . GLY A 1 200 ? -1.256 -4.018 5.002 1.00 79.69 200 GLY A CA 1
ATOM 1555 C C . GLY A 1 200 ? -0.503 -4.294 3.701 1.00 79.69 200 GLY A C 1
ATOM 1556 O O . GLY A 1 200 ? 0.402 -5.122 3.643 1.00 79.69 200 GLY A O 1
ATOM 1557 N N . ILE A 1 201 ? -0.915 -3.636 2.618 1.00 84.44 201 ILE A N 1
ATOM 1558 C CA . ILE A 1 201 ? -0.346 -3.854 1.287 1.00 84.44 201 ILE A CA 1
ATOM 1559 C C . ILE A 1 201 ? 0.781 -2.851 1.070 1.00 84.44 201 ILE A C 1
ATOM 1561 O O . ILE A 1 201 ? 0.555 -1.750 0.564 1.00 84.44 201 ILE A O 1
ATOM 1565 N N . GLY A 1 202 ? 2.004 -3.254 1.411 1.00 86.00 202 GLY A N 1
ATOM 1566 C CA . GLY A 1 202 ? 3.214 -2.563 0.954 1.00 86.00 202 GLY A CA 1
ATOM 1567 C C . GLY A 1 202 ? 3.355 -2.666 -0.559 1.00 86.00 202 GLY A C 1
ATOM 1568 O O . GLY A 1 202 ? 2.780 -3.563 -1.153 1.00 86.00 202 GLY A O 1
ATOM 1569 N N . GLY A 1 203 ? 4.082 -1.775 -1.223 1.00 90.38 203 GLY A N 1
ATOM 1570 C CA . GLY A 1 203 ? 4.368 -1.803 -2.658 1.00 90.38 203 GLY A CA 1
ATOM 1571 C C . GLY A 1 203 ? 3.624 -0.764 -3.508 1.00 90.38 203 GLY A C 1
ATOM 1572 O O . GLY A 1 203 ? 4.274 -0.156 -4.355 1.00 90.38 203 GLY A O 1
ATOM 1573 N N . PRO A 1 204 ? 2.309 -0.501 -3.363 1.00 91.69 204 PRO A N 1
ATOM 1574 C CA . PRO A 1 204 ? 1.592 0.513 -4.141 1.00 91.69 204 PRO A CA 1
ATOM 1575 C C . PRO A 1 204 ? 2.217 1.913 -4.102 1.00 91.69 204 PRO A C 1
ATOM 1577 O O . PRO A 1 204 ? 2.226 2.615 -5.127 1.00 91.69 204 PRO A O 1
ATOM 1580 N N . GLY A 1 205 ? 2.750 2.316 -2.942 1.00 92.38 205 GLY A N 1
ATOM 1581 C CA . GLY A 1 205 ? 3.458 3.577 -2.759 1.00 92.38 205 GLY A CA 1
ATOM 1582 C C . GLY A 1 205 ? 4.739 3.609 -3.585 1.00 92.38 205 GLY A C 1
ATOM 1583 O O . GLY A 1 205 ? 4.913 4.494 -4.433 1.00 92.38 205 GLY A O 1
ATOM 1584 N N . PHE A 1 206 ? 5.589 2.594 -3.410 1.00 94.75 206 PHE A N 1
ATOM 1585 C CA . PHE A 1 206 ? 6.828 2.450 -4.174 1.00 94.75 206 PHE A CA 1
ATOM 1586 C C . PHE A 1 206 ? 6.590 2.272 -5.672 1.00 94.75 206 PHE A C 1
ATOM 1588 O O . PHE A 1 206 ? 7.205 2.982 -6.459 1.00 94.75 206 PHE A O 1
ATOM 1595 N N . GLY A 1 207 ? 5.663 1.414 -6.094 1.00 94.44 207 GLY A N 1
ATOM 1596 C CA . GLY A 1 207 ? 5.367 1.126 -7.499 1.00 94.44 207 GLY A CA 1
ATOM 1597 C C . GLY A 1 207 ? 4.957 2.369 -8.291 1.00 94.44 207 GLY A C 1
ATOM 1598 O O . GLY A 1 207 ? 5.380 2.546 -9.435 1.00 94.44 207 GLY A O 1
ATOM 1599 N N . SER A 1 208 ? 4.221 3.289 -7.657 1.00 95.12 208 SER A N 1
ATOM 1600 C CA . SER A 1 208 ? 3.873 4.589 -8.248 1.00 95.12 208 SER A CA 1
ATOM 1601 C C . SER A 1 208 ? 5.106 5.462 -8.526 1.00 95.12 208 SER A C 1
ATOM 1603 O O . SER A 1 208 ? 5.121 6.235 -9.483 1.00 95.12 208 SER A O 1
ATOM 1605 N N . SER A 1 209 ? 6.141 5.370 -7.689 1.00 96.25 209 SER A N 1
ATOM 1606 C CA . SER A 1 209 ? 7.381 6.142 -7.830 1.00 96.25 209 SER A CA 1
ATOM 1607 C C . SER A 1 209 ? 8.437 5.421 -8.679 1.00 96.25 209 SER A C 1
ATOM 1609 O O . SER A 1 209 ? 9.109 6.072 -9.472 1.00 96.25 209 SER A O 1
ATOM 1611 N N . VAL A 1 210 ? 8.541 4.091 -8.594 1.00 96.69 210 VAL A N 1
ATOM 1612 C CA . VAL A 1 210 ? 9.425 3.262 -9.434 1.00 96.69 210 VAL A CA 1
ATOM 1613 C C . VAL A 1 210 ? 9.033 3.383 -10.904 1.00 96.69 210 VAL A C 1
ATOM 1615 O O . VAL A 1 210 ? 9.904 3.572 -11.743 1.00 96.69 210 VAL A O 1
ATOM 1618 N N . SER A 1 211 ? 7.733 3.394 -11.218 1.00 96.31 211 SER A N 1
ATOM 1619 C CA . SER A 1 211 ? 7.240 3.680 -12.574 1.00 96.31 211 SER A CA 1
ATOM 1620 C C . SER A 1 211 ? 7.787 5.011 -13.116 1.00 96.31 211 SER A C 1
ATOM 1622 O O . SER A 1 211 ? 8.339 5.051 -14.215 1.00 96.31 211 SER A O 1
ATOM 1624 N N . LYS A 1 212 ? 7.739 6.090 -12.318 1.00 96.94 212 LYS A N 1
ATOM 1625 C CA . LYS A 1 212 ? 8.296 7.402 -12.703 1.00 96.94 212 LYS A CA 1
ATOM 1626 C C . LYS A 1 212 ? 9.811 7.362 -12.876 1.00 96.94 212 LYS A C 1
ATOM 1628 O O . LYS A 1 212 ? 10.330 7.954 -13.817 1.00 96.94 212 LYS A O 1
ATOM 1633 N N . LEU A 1 213 ? 10.517 6.686 -11.970 1.00 98.06 213 LEU A N 1
ATOM 1634 C CA . LEU A 1 213 ? 11.963 6.505 -12.066 1.00 98.06 213 LEU A CA 1
ATOM 1635 C C . LEU A 1 213 ? 12.338 5.780 -13.361 1.00 98.06 213 LEU A C 1
ATOM 1637 O O . LEU A 1 213 ? 13.215 6.245 -14.077 1.00 98.06 213 LEU A O 1
ATOM 1641 N N . HIS A 1 214 ? 11.660 4.681 -13.690 1.00 97.06 214 HIS A N 1
ATOM 1642 C CA . HIS A 1 214 ? 11.938 3.916 -14.904 1.00 97.06 214 HIS A CA 1
ATOM 1643 C C . HIS A 1 214 ? 11.632 4.704 -16.171 1.00 97.06 214 HIS A C 1
ATOM 1645 O O . HIS A 1 214 ? 12.455 4.683 -17.078 1.00 97.06 214 HIS A O 1
ATOM 1651 N N . GLN A 1 215 ? 10.532 5.464 -16.220 1.00 95.88 215 GLN A N 1
ATOM 1652 C CA . GLN A 1 215 ? 10.287 6.410 -17.321 1.00 95.88 215 GLN A CA 1
ATOM 1653 C C . GLN A 1 215 ? 11.456 7.393 -17.461 1.00 95.88 215 GLN A C 1
ATOM 1655 O O . GLN A 1 215 ? 11.994 7.579 -18.549 1.00 95.88 215 GLN A O 1
ATOM 1660 N N . LYS A 1 216 ? 11.928 7.950 -16.341 1.00 96.50 216 LYS A N 1
ATOM 1661 C CA . LYS A 1 216 ? 13.030 8.913 -16.334 1.00 96.50 216 LYS A CA 1
ATOM 1662 C C . LYS A 1 216 ? 14.372 8.316 -16.771 1.00 96.50 216 LYS A C 1
ATOM 1664 O O . LYS A 1 216 ? 15.146 8.991 -17.450 1.00 96.50 216 LYS A O 1
ATOM 1669 N N . VAL A 1 217 ? 14.658 7.077 -16.378 1.00 95.56 217 VAL A N 1
ATOM 1670 C CA . VAL A 1 217 ? 15.860 6.342 -16.797 1.00 95.56 217 VAL A CA 1
ATOM 1671 C C . VAL A 1 217 ? 15.806 6.037 -18.294 1.00 95.56 217 VAL A C 1
ATOM 1673 O O . VAL A 1 217 ? 16.791 6.279 -18.989 1.00 95.56 217 VAL A O 1
ATOM 1676 N N . LEU A 1 218 ? 14.658 5.583 -18.807 1.00 94.56 218 LEU A N 1
ATOM 1677 C CA . LEU A 1 218 ? 14.458 5.346 -20.240 1.00 94.56 218 LEU A CA 1
ATOM 1678 C C . LEU A 1 218 ? 14.642 6.633 -21.058 1.00 94.56 218 LEU A C 1
ATOM 1680 O O . LEU A 1 218 ? 15.392 6.623 -22.033 1.00 94.56 218 LEU A O 1
ATOM 1684 N N . ASP A 1 219 ? 14.055 7.751 -20.618 1.00 93.56 219 ASP A N 1
ATOM 1685 C CA . ASP A 1 219 ? 14.241 9.065 -21.249 1.00 93.56 219 ASP A CA 1
ATOM 1686 C C . ASP A 1 219 ? 15.719 9.462 -21.300 1.00 93.56 219 ASP A C 1
ATOM 1688 O O . ASP A 1 219 ? 16.217 9.950 -22.315 1.00 93.56 219 ASP A O 1
ATOM 1692 N N . LYS A 1 220 ? 16.442 9.263 -20.193 1.00 94.38 220 LYS A N 1
ATOM 1693 C CA . LYS A 1 220 ? 17.858 9.616 -20.089 1.00 94.38 220 LYS A CA 1
ATOM 1694 C C . LYS A 1 220 ? 18.713 8.795 -21.055 1.00 94.38 220 LYS A C 1
ATOM 1696 O O . LYS A 1 220 ? 19.528 9.386 -21.762 1.00 94.38 220 LYS A O 1
ATOM 1701 N N . LEU A 1 221 ? 18.484 7.484 -21.137 1.00 92.81 221 LEU A N 1
ATOM 1702 C CA . LEU A 1 221 ? 19.154 6.617 -22.109 1.00 92.81 221 LEU A CA 1
ATOM 1703 C C . LEU A 1 221 ? 18.815 7.033 -23.547 1.00 92.81 221 LEU A C 1
ATOM 1705 O O . LEU A 1 221 ? 19.712 7.164 -24.377 1.00 92.81 221 LEU A O 1
ATOM 1709 N N . ALA A 1 222 ? 17.545 7.321 -23.846 1.00 91.56 222 ALA A N 1
ATOM 1710 C CA . ALA A 1 222 ? 17.139 7.786 -25.170 1.00 91.56 222 ALA A CA 1
ATOM 1711 C C . ALA A 1 222 ? 17.828 9.107 -25.553 1.00 91.56 222 ALA A C 1
ATOM 1713 O O . ALA A 1 222 ? 18.273 9.258 -26.689 1.00 91.56 222 ALA A O 1
ATOM 1714 N N . ILE A 1 223 ? 17.969 10.049 -24.616 1.00 91.12 223 ILE A N 1
ATOM 1715 C CA . ILE A 1 223 ? 18.680 11.316 -24.843 1.00 91.12 223 ILE A CA 1
ATOM 1716 C C . ILE A 1 223 ? 20.167 11.074 -25.127 1.00 91.12 223 ILE A C 1
ATOM 1718 O O . ILE A 1 223 ? 20.700 11.643 -26.078 1.00 91.12 223 ILE A O 1
ATOM 1722 N N . GLU A 1 224 ? 20.839 10.243 -24.326 1.00 91.44 224 GLU A N 1
ATOM 1723 C CA . GLU A 1 224 ? 22.279 9.982 -24.477 1.00 91.44 224 GLU A CA 1
ATOM 1724 C C . GLU A 1 224 ? 22.625 9.266 -25.782 1.00 91.44 224 GLU A C 1
ATOM 1726 O O . GLU A 1 224 ? 23.668 9.538 -26.373 1.00 91.44 224 GLU A O 1
ATOM 1731 N N . HIS A 1 225 ? 21.729 8.405 -26.263 1.00 89.00 225 HIS A N 1
ATOM 1732 C CA . HIS A 1 225 ? 21.942 7.616 -27.475 1.00 89.00 225 HIS A CA 1
ATOM 1733 C C . HIS A 1 225 ? 21.190 8.153 -28.703 1.00 89.00 225 HIS A C 1
ATOM 1735 O O . HIS A 1 225 ? 21.072 7.469 -29.721 1.00 89.00 225 HIS A O 1
ATOM 1741 N N . GLY A 1 226 ? 20.653 9.376 -28.636 1.00 87.50 226 GLY A N 1
ATOM 1742 C CA . GLY A 1 226 ? 19.953 10.008 -29.762 1.00 87.50 226 GLY A CA 1
ATOM 1743 C C . GLY A 1 226 ? 18.729 9.221 -30.256 1.00 87.50 226 GLY A C 1
ATOM 1744 O O . GLY A 1 226 ? 18.438 9.207 -31.452 1.00 87.50 226 GLY A O 1
ATOM 1745 N N . GLY A 1 227 ? 18.036 8.528 -29.351 1.00 79.88 227 GLY A N 1
ATOM 1746 C CA . GLY A 1 227 ? 16.867 7.693 -29.636 1.00 79.88 227 GLY A CA 1
ATOM 1747 C C . GLY A 1 227 ? 17.188 6.340 -30.281 1.00 79.88 227 GLY A C 1
ATOM 1748 O O . GLY A 1 227 ? 16.278 5.677 -30.777 1.00 79.88 227 GLY A O 1
ATOM 1749 N N . GLN A 1 228 ? 18.459 5.932 -30.308 1.00 79.31 228 GLN A N 1
ATOM 1750 C CA . GLN A 1 228 ? 18.905 4.633 -30.814 1.00 79.31 228 GLN A CA 1
ATOM 1751 C C . GLN A 1 228 ? 19.416 3.735 -29.676 1.00 79.31 228 GLN A C 1
ATOM 1753 O O . GLN A 1 228 ? 19.899 4.255 -28.683 1.00 79.31 228 GLN A O 1
ATOM 1758 N N . PRO A 1 229 ? 19.363 2.398 -29.803 1.00 78.44 229 PRO A N 1
ATOM 1759 C CA . PRO A 1 229 ? 18.651 1.653 -30.835 1.00 78.44 229 PRO A CA 1
ATOM 1760 C C . PRO A 1 229 ? 17.129 1.759 -30.654 1.00 78.44 229 PRO A C 1
ATOM 1762 O O . PRO A 1 229 ? 16.643 2.159 -29.599 1.00 78.44 229 PRO A O 1
ATOM 1765 N N . SER A 1 230 ? 16.369 1.362 -31.680 1.00 79.94 230 SER A N 1
ATOM 1766 C CA . SER A 1 230 ? 14.892 1.443 -31.702 1.00 79.94 230 SER A CA 1
ATOM 1767 C C . SER A 1 230 ? 14.177 0.850 -30.478 1.00 79.94 230 SER A C 1
ATOM 1769 O O . SER A 1 230 ? 13.040 1.227 -30.207 1.00 79.94 230 SER A O 1
ATOM 1771 N N . ILE A 1 231 ? 14.826 -0.038 -29.715 1.00 80.62 231 ILE A N 1
ATOM 1772 C CA . ILE A 1 231 ? 14.295 -0.547 -28.446 1.00 80.62 231 ILE A CA 1
ATOM 1773 C C . ILE A 1 231 ? 14.000 0.587 -27.454 1.00 80.62 231 ILE A C 1
ATOM 1775 O O . ILE A 1 231 ? 12.941 0.572 -26.846 1.00 80.62 231 ILE A O 1
ATOM 1779 N N . LEU A 1 232 ? 14.847 1.622 -27.367 1.00 80.19 232 LEU A N 1
ATOM 1780 C CA . LEU A 1 232 ? 14.616 2.770 -26.480 1.00 80.19 232 LEU A CA 1
ATOM 1781 C C . LEU A 1 232 ? 13.374 3.568 -26.879 1.00 80.19 232 LEU A C 1
ATOM 1783 O O . LEU A 1 232 ? 12.684 4.093 -26.016 1.00 80.19 232 LEU A O 1
ATOM 1787 N N . ALA A 1 233 ? 13.084 3.646 -28.179 1.00 74.31 233 ALA A N 1
ATOM 1788 C CA . ALA A 1 233 ? 11.913 4.353 -28.689 1.00 74.31 233 ALA A CA 1
ATOM 1789 C C . ALA A 1 233 ? 10.597 3.599 -28.424 1.00 74.31 233 ALA A C 1
ATOM 1791 O O . ALA A 1 233 ? 9.536 4.214 -28.430 1.00 74.31 233 ALA A O 1
ATOM 1792 N N . ASN A 1 234 ? 10.666 2.281 -28.210 1.00 75.88 234 ASN A N 1
ATOM 1793 C CA . ASN A 1 234 ? 9.502 1.413 -28.011 1.00 75.88 234 ASN A CA 1
ATOM 1794 C C . ASN A 1 234 ? 9.354 0.917 -26.562 1.00 75.88 234 ASN A C 1
ATOM 1796 O O . ASN A 1 234 ? 8.345 0.297 -26.227 1.00 75.88 234 ASN A O 1
ATOM 1800 N N . SER A 1 235 ? 10.356 1.143 -25.712 1.00 81.69 235 SER A N 1
ATOM 1801 C CA . SER A 1 235 ? 10.322 0.803 -24.293 1.00 81.69 235 SER A CA 1
ATOM 1802 C C . SER A 1 235 ? 9.533 1.845 -23.512 1.00 81.69 235 SER A C 1
ATOM 1804 O O . SER A 1 235 ? 9.861 3.027 -23.523 1.00 81.69 235 SER A O 1
ATOM 1806 N N . GLU A 1 236 ? 8.538 1.389 -22.758 1.00 86.75 236 GLU A N 1
ATOM 1807 C CA . GLU A 1 236 ? 7.746 2.229 -21.866 1.00 86.75 236 GLU A CA 1
ATOM 1808 C C . GLU A 1 236 ? 7.575 1.524 -20.518 1.00 86.75 236 GLU A C 1
ATOM 1810 O O . GLU A 1 236 ? 7.343 0.315 -20.454 1.00 86.75 236 GLU A O 1
ATOM 1815 N N . ALA A 1 237 ? 7.676 2.285 -19.429 1.00 92.06 237 ALA A N 1
ATOM 1816 C CA . ALA A 1 237 ? 7.207 1.844 -18.123 1.00 92.06 237 ALA A CA 1
ATOM 1817 C C . ALA A 1 237 ? 5.787 2.397 -17.902 1.00 92.06 237 ALA A C 1
ATOM 1819 O O . ALA A 1 237 ? 5.603 3.618 -17.972 1.00 92.06 237 ALA A O 1
ATOM 1820 N N . PRO A 1 238 ? 4.779 1.548 -17.622 1.00 93.12 238 PRO A N 1
ATOM 1821 C CA . PRO A 1 238 ? 3.391 1.988 -17.537 1.00 93.12 238 PRO A CA 1
ATOM 1822 C C . PRO A 1 238 ? 3.211 2.995 -16.405 1.00 93.12 238 PRO A C 1
ATOM 1824 O O . PRO A 1 238 ? 3.789 2.837 -15.326 1.00 93.12 238 PRO A O 1
ATOM 1827 N N . VAL A 1 239 ? 2.381 4.016 -16.627 1.00 94.50 239 VAL A N 1
ATOM 1828 C CA . VAL A 1 239 ? 2.023 4.988 -15.586 1.00 94.50 239 VAL A CA 1
ATOM 1829 C C . VAL A 1 239 ? 1.320 4.268 -14.437 1.00 94.50 239 VAL A C 1
ATOM 1831 O O . VAL A 1 239 ? 0.251 3.688 -14.614 1.00 94.50 239 VAL A O 1
ATOM 1834 N N . ASN A 1 240 ? 1.889 4.366 -13.238 1.00 95.69 240 ASN A N 1
ATOM 1835 C CA . ASN A 1 240 ? 1.327 3.758 -12.039 1.00 95.69 240 ASN A CA 1
ATOM 1836 C C . ASN A 1 240 ? 0.776 4.835 -11.086 1.00 95.69 240 ASN A C 1
ATOM 1838 O O . ASN A 1 240 ? 1.486 5.764 -10.694 1.00 95.69 240 ASN A O 1
ATOM 1842 N N . ARG A 1 241 ? -0.514 4.716 -10.742 1.00 96.00 241 ARG A N 1
ATOM 1843 C CA . ARG A 1 241 ? -1.243 5.632 -9.845 1.00 96.00 241 ARG A CA 1
ATOM 1844 C C . ARG A 1 241 ? -1.771 4.943 -8.585 1.00 96.00 241 ARG A C 1
ATOM 1846 O O . ARG A 1 241 ? -2.708 5.440 -7.965 1.00 96.00 241 ARG A O 1
ATOM 1853 N N . SER A 1 242 ? -1.216 3.793 -8.206 1.00 94.88 242 SER A N 1
ATOM 1854 C CA . SER A 1 242 ? -1.759 2.984 -7.111 1.00 94.88 242 SER A CA 1
ATOM 1855 C C . SER A 1 242 ? -1.788 3.734 -5.777 1.00 94.88 242 SER A C 1
ATOM 1857 O O . SER A 1 242 ? -2.795 3.664 -5.080 1.00 94.88 242 SER A O 1
ATOM 1859 N N . ARG A 1 243 ? -0.767 4.545 -5.460 1.00 94.94 243 ARG A N 1
ATOM 1860 C CA . ARG A 1 243 ? -0.765 5.405 -4.260 1.00 94.94 243 ARG A CA 1
ATOM 1861 C C . ARG A 1 243 ? -1.946 6.376 -4.255 1.00 94.94 243 ARG A C 1
ATOM 1863 O O . ARG A 1 243 ? -2.637 6.506 -3.251 1.00 94.94 243 ARG A O 1
ATOM 1870 N N . GLN A 1 244 ? -2.183 7.051 -5.380 1.00 96.12 244 GLN A N 1
ATOM 1871 C CA . GLN A 1 244 ? -3.284 8.007 -5.515 1.00 96.12 244 GLN A CA 1
ATOM 1872 C C . GLN A 1 244 ? -4.641 7.310 -5.457 1.00 96.12 244 GLN A C 1
ATOM 1874 O O . GLN A 1 244 ? -5.562 7.837 -4.845 1.00 96.12 244 GLN A O 1
ATOM 1879 N N . ASN A 1 245 ? -4.764 6.126 -6.056 1.00 95.81 245 ASN A N 1
ATOM 1880 C CA . ASN A 1 245 ? -6.001 5.353 -6.037 1.00 95.81 245 ASN A CA 1
ATOM 1881 C C . ASN A 1 245 ? -6.334 4.850 -4.623 1.00 95.81 245 ASN A C 1
ATOM 1883 O O . ASN A 1 245 ? -7.495 4.913 -4.226 1.00 95.81 245 ASN A O 1
ATOM 1887 N N . ILE A 1 246 ? -5.332 4.423 -3.843 1.00 95.75 246 ILE A N 1
ATOM 1888 C CA . ILE A 1 246 ? -5.514 4.077 -2.425 1.00 95.75 246 ILE A CA 1
ATOM 1889 C C . ILE A 1 246 ? -5.941 5.311 -1.632 1.00 95.75 246 ILE A C 1
ATOM 1891 O O . ILE A 1 246 ? -6.973 5.275 -0.968 1.00 95.75 246 ILE A O 1
ATOM 1895 N N . ALA A 1 247 ? -5.210 6.424 -1.743 1.00 97.12 247 ALA A N 1
ATOM 1896 C CA . ALA A 1 247 ? -5.565 7.663 -1.052 1.00 97.12 247 ALA A CA 1
ATOM 1897 C C . ALA A 1 247 ? -6.982 8.141 -1.415 1.00 97.12 247 ALA A C 1
ATOM 1899 O O . ALA A 1 247 ? -7.743 8.566 -0.549 1.00 97.12 247 ALA A O 1
ATOM 1900 N N . TYR A 1 248 ? -7.370 8.013 -2.685 1.00 97.88 248 TYR A N 1
ATOM 1901 C CA . TYR A 1 248 ? -8.722 8.309 -3.138 1.00 97.88 248 TYR A CA 1
ATOM 1902 C C . TYR A 1 248 ? -9.760 7.395 -2.480 1.00 97.88 248 TYR A C 1
ATOM 1904 O O . TYR A 1 248 ? -10.743 7.908 -1.952 1.00 97.88 248 TYR A O 1
ATOM 1912 N N . ALA A 1 249 ? -9.539 6.077 -2.445 1.00 96.75 249 ALA A N 1
ATOM 1913 C CA . ALA A 1 249 ? -10.448 5.133 -1.793 1.00 96.75 249 ALA A CA 1
ATOM 1914 C C . ALA A 1 249 ? -10.609 5.427 -0.290 1.00 96.75 249 ALA A C 1
ATOM 1916 O O . ALA A 1 249 ? -11.733 5.479 0.210 1.00 96.75 249 ALA A O 1
ATOM 1917 N N . LEU A 1 250 ? -9.502 5.696 0.409 1.00 97.56 250 LEU A N 1
ATOM 1918 C CA . LEU A 1 250 ? -9.497 6.062 1.827 1.00 97.56 250 LEU A CA 1
ATOM 1919 C C . LEU A 1 250 ? -10.263 7.370 2.087 1.00 97.56 250 LEU A C 1
ATOM 1921 O O . LEU A 1 250 ? -11.093 7.439 2.993 1.00 97.56 250 LEU A O 1
ATOM 1925 N N . TYR A 1 251 ? -10.041 8.391 1.257 1.00 98.38 251 TYR A N 1
ATOM 1926 C CA . TYR A 1 251 ? -10.777 9.652 1.331 1.00 98.38 251 TYR A CA 1
ATOM 1927 C C . TYR A 1 251 ? -12.278 9.465 1.061 1.00 98.38 251 TYR A C 1
ATOM 1929 O O . TYR A 1 251 ? -13.100 10.002 1.803 1.00 98.38 251 TYR A O 1
ATOM 1937 N N . GLN A 1 252 ? -12.658 8.691 0.035 1.00 98.19 252 GLN A N 1
ATOM 1938 C CA . GLN A 1 252 ? -14.070 8.421 -0.257 1.00 98.19 252 GLN A CA 1
ATOM 1939 C C . GLN A 1 252 ? -14.755 7.693 0.904 1.00 98.19 252 GLN A C 1
ATOM 1941 O O . GLN A 1 252 ? -15.871 8.051 1.268 1.00 98.19 252 GLN A O 1
ATOM 1946 N N . ALA A 1 253 ? -14.085 6.726 1.529 1.00 97.50 253 ALA A N 1
ATOM 1947 C CA . ALA A 1 253 ? -14.627 6.014 2.679 1.00 97.50 253 ALA A CA 1
ATOM 1948 C C . ALA A 1 253 ? -14.799 6.914 3.909 1.00 97.50 253 ALA A C 1
ATOM 1950 O O . ALA A 1 253 ? -15.863 6.908 4.525 1.00 97.50 253 ALA A O 1
ATOM 1951 N N . TRP A 1 254 ? -13.808 7.760 4.213 1.00 98.19 254 TRP A N 1
ATOM 1952 C CA . TRP A 1 254 ? -13.951 8.791 5.245 1.00 98.19 254 TRP A CA 1
ATOM 1953 C C . TRP A 1 254 ? -15.128 9.729 4.941 1.00 98.19 254 TRP A C 1
ATOM 1955 O O . TRP A 1 254 ? -15.922 10.041 5.824 1.00 98.19 254 TRP A O 1
ATOM 1965 N N . LYS A 1 255 ? -15.299 10.137 3.678 1.00 97.44 255 LYS A N 1
ATOM 1966 C CA . LYS A 1 255 ? -16.394 11.023 3.262 1.00 97.44 255 LYS A CA 1
ATOM 1967 C C . LYS A 1 255 ? -17.766 10.367 3.414 1.00 97.44 255 LYS A C 1
ATOM 1969 O O . LYS A 1 255 ? -18.712 11.032 3.833 1.00 97.44 255 LYS A O 1
ATOM 1974 N N . LEU A 1 256 ? -17.873 9.074 3.107 1.00 97.12 256 LEU A N 1
ATOM 1975 C CA . LEU A 1 256 ? -19.101 8.292 3.271 1.00 97.12 256 LEU A CA 1
ATOM 1976 C C . LEU A 1 256 ? -19.543 8.178 4.734 1.00 97.12 256 LEU A C 1
ATOM 1978 O O . LEU A 1 256 ? -20.739 8.055 4.985 1.00 97.12 256 LEU A O 1
ATOM 1982 N N . PHE A 1 257 ? -18.616 8.274 5.693 1.00 95.69 257 PHE A N 1
ATOM 1983 C CA . PHE A 1 257 ? -18.950 8.295 7.119 1.00 95.69 257 PHE A CA 1
ATOM 1984 C C . PHE A 1 257 ? -19.812 9.509 7.513 1.00 95.69 257 PHE A C 1
ATOM 1986 O O . PHE A 1 257 ? -20.618 9.428 8.438 1.00 95.69 257 PHE A O 1
ATOM 1993 N N . GLY A 1 258 ? -19.675 10.637 6.804 1.00 94.88 258 GLY A N 1
ATOM 1994 C CA . GLY A 1 258 ? -20.588 11.780 6.910 1.00 94.88 258 GLY A CA 1
ATOM 1995 C C . GLY A 1 258 ? -20.375 12.719 8.105 1.00 94.88 258 GLY A C 1
ATOM 1996 O O . GLY A 1 258 ? -21.128 13.682 8.251 1.00 94.88 258 GLY A O 1
ATOM 1997 N N . ASP A 1 259 ? -19.355 12.494 8.938 1.00 96.19 259 ASP A N 1
ATOM 1998 C CA . ASP A 1 259 ? -18.976 13.399 10.031 1.00 96.19 259 ASP A CA 1
ATOM 1999 C C . ASP A 1 259 ? -17.695 14.179 9.676 1.00 96.19 259 ASP A C 1
ATOM 2001 O O . ASP A 1 259 ? -16.599 13.617 9.732 1.00 96.19 259 ASP A O 1
ATOM 2005 N N . PRO A 1 260 ? -17.784 15.485 9.356 1.00 96.38 260 PRO A N 1
ATOM 2006 C CA . PRO A 1 260 ? -16.629 16.276 8.933 1.00 96.38 260 PRO A CA 1
ATOM 2007 C C . PRO A 1 260 ? -15.607 16.529 10.052 1.00 96.38 260 PRO A C 1
ATOM 2009 O O . PRO A 1 260 ? -14.538 17.072 9.782 1.00 96.38 260 PRO A O 1
ATOM 2012 N N . LYS A 1 261 ? -15.926 16.194 11.311 1.00 96.62 261 LYS A N 1
ATOM 2013 C CA . LYS A 1 261 ? -15.000 16.303 12.450 1.00 96.62 261 LYS A CA 1
ATOM 2014 C C . LYS A 1 261 ? -14.322 14.976 12.788 1.00 96.62 261 LYS A C 1
ATOM 2016 O O . LYS A 1 261 ? -13.428 14.966 13.638 1.00 96.62 261 LYS A O 1
ATOM 2021 N N . ALA A 1 262 ? -14.753 13.877 12.172 1.00 97.94 262 ALA A N 1
ATOM 2022 C CA . ALA A 1 262 ? -14.175 12.570 12.415 1.00 97.94 262 ALA A CA 1
ATOM 2023 C C . ALA A 1 262 ? -12.770 12.459 11.811 1.00 97.94 262 ALA A C 1
ATOM 2025 O O . ALA A 1 262 ? -12.426 13.119 10.829 1.00 97.94 262 ALA A O 1
ATOM 2026 N N . VAL A 1 263 ? -11.944 11.605 12.407 1.00 98.44 263 VAL A N 1
ATOM 2027 C CA . VAL A 1 263 ? -10.569 11.363 11.960 1.00 98.44 263 VAL A CA 1
ATOM 2028 C C . VAL A 1 263 ? -10.486 10.122 11.082 1.00 98.44 263 VAL A C 1
ATOM 2030 O O . VAL A 1 263 ? -11.286 9.195 11.221 1.00 98.44 263 VAL A O 1
ATOM 2033 N N . LEU A 1 264 ? -9.489 10.093 10.202 1.00 98.50 264 LEU A N 1
ATOM 2034 C CA . LEU A 1 264 ? -8.994 8.859 9.604 1.00 98.50 264 LEU A CA 1
ATOM 2035 C C . LEU A 1 264 ? -7.798 8.403 10.439 1.00 98.50 264 LEU A C 1
ATOM 2037 O O . LEU A 1 264 ? -6.837 9.154 10.602 1.00 98.50 264 LEU A O 1
ATOM 2041 N N . LEU A 1 265 ? -7.868 7.199 10.996 1.00 97.75 265 LEU A N 1
ATOM 2042 C CA . LEU A 1 265 ? -6.812 6.642 11.832 1.00 97.75 265 LEU A CA 1
ATOM 2043 C C . LEU A 1 265 ? -6.030 5.591 11.044 1.00 97.75 265 LEU A C 1
ATOM 2045 O O . LEU A 1 265 ? -6.580 4.559 10.678 1.00 97.75 265 LEU A O 1
ATOM 2049 N N . CYS A 1 266 ? -4.751 5.835 10.799 1.00 96.06 266 CYS A N 1
ATOM 2050 C CA . CYS A 1 266 ? -3.828 4.827 10.308 1.00 96.06 266 CYS A CA 1
ATOM 2051 C C . CYS A 1 266 ? -3.184 4.099 11.497 1.00 96.06 266 CYS A C 1
ATOM 2053 O O . CYS A 1 266 ? -2.624 4.748 12.383 1.00 96.06 266 CYS A O 1
ATOM 2055 N N . LEU A 1 267 ? -3.253 2.770 11.513 1.00 94.81 267 LEU A N 1
ATOM 2056 C CA . LEU A 1 267 ? -2.562 1.939 12.495 1.00 94.81 267 LEU A CA 1
ATOM 2057 C C . LEU A 1 267 ? -1.280 1.386 11.883 1.00 94.81 267 LEU A C 1
ATOM 2059 O O . LEU A 1 267 ? -1.347 0.472 11.060 1.00 94.81 267 LEU A O 1
ATOM 2063 N N . GLY A 1 268 ? -0.147 1.953 12.293 1.00 92.19 268 GLY A N 1
ATOM 2064 C CA . GLY A 1 268 ? 1.167 1.515 11.857 1.00 92.19 268 GLY A CA 1
ATOM 2065 C C . GLY A 1 268 ? 2.336 2.154 12.603 1.00 92.19 268 GLY A C 1
ATOM 2066 O O . GLY A 1 268 ? 2.169 3.131 13.344 1.00 92.19 268 GLY A O 1
ATOM 2067 N N . THR A 1 269 ? 3.525 1.590 12.416 1.00 89.12 269 THR A N 1
ATOM 2068 C CA . THR A 1 269 ? 4.762 1.987 13.101 1.00 89.12 269 THR A CA 1
ATOM 2069 C C . THR A 1 269 ? 5.788 2.609 12.151 1.00 89.12 269 THR A C 1
ATOM 2071 O O . THR A 1 269 ? 5.622 2.650 10.933 1.00 89.12 269 THR A O 1
ATOM 2074 N N . LEU A 1 270 ? 6.841 3.201 12.725 1.00 86.19 270 LEU A N 1
ATOM 2075 C CA . LEU A 1 270 ? 7.969 3.705 11.948 1.00 86.19 270 LEU A CA 1
ATOM 2076 C C . LEU A 1 270 ? 8.887 2.536 11.585 1.00 86.19 270 LEU A C 1
ATOM 2078 O O . LEU A 1 270 ? 9.708 2.114 12.396 1.00 86.19 270 LEU A O 1
ATOM 2082 N N . ASP A 1 271 ? 8.763 2.063 10.354 1.00 86.88 271 ASP A N 1
ATOM 2083 C CA . ASP A 1 271 ? 9.600 1.028 9.760 1.00 86.88 271 ASP A CA 1
ATOM 2084 C C . ASP A 1 271 ? 10.146 1.483 8.387 1.00 86.88 271 ASP A C 1
ATOM 2086 O O . ASP A 1 271 ? 10.036 2.650 7.990 1.00 86.88 271 ASP A O 1
ATOM 2090 N N . ILE A 1 272 ? 10.727 0.550 7.630 1.00 86.62 272 ILE A N 1
ATOM 2091 C CA . ILE A 1 272 ? 11.220 0.811 6.269 1.00 86.62 272 ILE A CA 1
ATOM 2092 C C . ILE A 1 272 ? 10.097 1.150 5.267 1.00 86.62 272 ILE A C 1
ATOM 2094 O O . ILE A 1 272 ? 10.343 1.713 4.199 1.00 86.62 272 ILE A O 1
ATOM 2098 N N . THR A 1 273 ? 8.845 0.822 5.587 1.00 89.00 273 THR A N 1
ATOM 2099 C CA . THR A 1 273 ? 7.683 1.061 4.726 1.00 89.00 273 THR A CA 1
ATOM 2100 C C . THR A 1 273 ? 6.868 2.291 5.138 1.00 89.00 273 THR A C 1
ATOM 2102 O O . THR A 1 273 ? 5.998 2.730 4.382 1.00 89.00 273 THR A O 1
ATOM 2105 N N . TYR A 1 274 ? 7.215 2.943 6.254 1.00 90.75 274 TYR A N 1
ATOM 2106 C CA . TYR A 1 274 ? 6.533 4.114 6.812 1.00 90.75 274 TYR A CA 1
ATOM 2107 C C . TYR A 1 274 ? 6.182 5.181 5.770 1.00 90.75 274 TYR A C 1
ATOM 2109 O O . TYR A 1 274 ? 5.049 5.665 5.706 1.00 90.75 274 TYR A O 1
ATOM 2117 N N . PHE A 1 275 ? 7.137 5.564 4.918 1.00 92.88 275 PHE A N 1
ATOM 2118 C CA . PHE A 1 275 ? 6.873 6.595 3.917 1.00 92.88 275 PHE A CA 1
ATOM 2119 C C . PHE A 1 275 ? 5.867 6.145 2.857 1.00 92.88 275 PHE A C 1
ATOM 2121 O O . PHE A 1 275 ? 5.002 6.932 2.468 1.00 92.88 275 PHE A O 1
ATOM 2128 N N . GLU A 1 276 ? 5.966 4.904 2.383 1.00 92.38 276 GLU A N 1
ATOM 2129 C CA . GLU A 1 276 ? 5.163 4.424 1.260 1.00 92.38 276 GLU A CA 1
ATOM 2130 C C . GLU A 1 276 ? 3.740 4.021 1.670 1.00 92.38 276 GLU A C 1
ATOM 2132 O O . GLU A 1 276 ? 2.808 4.311 0.917 1.00 92.38 276 GLU A O 1
ATOM 2137 N N . GLN A 1 277 ? 3.571 3.446 2.868 1.00 91.44 277 GLN A N 1
ATOM 2138 C CA . GLN A 1 277 ? 2.290 2.946 3.371 1.00 91.44 277 GLN A CA 1
ATOM 2139 C C . GLN A 1 277 ? 1.528 3.991 4.195 1.00 91.44 277 GLN A C 1
ATOM 2141 O O . GLN A 1 277 ? 0.303 4.042 4.133 1.00 91.44 277 GLN A O 1
ATOM 2146 N N . LEU A 1 278 ? 2.231 4.859 4.932 1.00 93.00 278 LEU A N 1
ATOM 2147 C CA . LEU A 1 278 ? 1.606 5.773 5.892 1.00 93.00 278 LEU A CA 1
ATOM 2148 C C . LEU A 1 278 ? 1.761 7.235 5.475 1.00 93.00 278 LEU A C 1
ATOM 2150 O O . LEU A 1 278 ? 0.792 7.873 5.059 1.00 93.00 278 LEU A O 1
ATOM 2154 N N . GLN A 1 279 ? 2.976 7.781 5.549 1.00 93.50 279 GLN A N 1
ATOM 2155 C CA . GLN A 1 279 ? 3.184 9.231 5.489 1.00 93.50 279 GLN A CA 1
ATOM 2156 C C . GLN A 1 279 ? 2.757 9.844 4.150 1.00 93.50 279 GLN A C 1
ATOM 2158 O O . GLN A 1 279 ? 2.103 10.889 4.120 1.00 93.50 279 GLN A O 1
ATOM 2163 N N . PHE A 1 280 ? 3.122 9.222 3.025 1.00 95.25 280 PHE A N 1
ATOM 2164 C CA . PHE A 1 280 ? 2.764 9.759 1.711 1.00 95.25 280 PHE A CA 1
ATOM 2165 C C . PHE A 1 280 ? 1.315 9.466 1.324 1.00 95.25 280 PHE A C 1
ATOM 2167 O O . PHE A 1 280 ? 0.745 10.226 0.540 1.00 95.25 280 PHE A O 1
ATOM 2174 N N . ILE A 1 281 ? 0.708 8.412 1.877 1.00 95.62 281 ILE A N 1
ATOM 2175 C CA . ILE A 1 281 ? -0.732 8.171 1.748 1.00 95.62 281 ILE A CA 1
ATOM 2176 C C . ILE A 1 281 ? -1.505 9.253 2.505 1.00 95.62 281 ILE A C 1
ATOM 2178 O O . ILE A 1 281 ? -2.399 9.864 1.920 1.00 95.62 281 ILE A O 1
ATOM 2182 N N . GLN A 1 282 ? -1.102 9.572 3.740 1.00 96.75 282 GLN A N 1
ATOM 2183 C CA . GLN A 1 282 ? -1.653 10.685 4.516 1.00 96.75 282 GLN A CA 1
ATOM 2184 C C . GLN A 1 282 ? -1.628 11.994 3.716 1.00 96.75 282 GLN A C 1
ATOM 2186 O O . GLN A 1 282 ? -2.671 12.625 3.548 1.00 96.75 282 GLN A O 1
ATOM 2191 N N . PHE A 1 283 ? -0.467 12.383 3.173 1.00 97.06 283 PHE A N 1
ATOM 2192 C CA . PHE A 1 283 ? -0.352 13.632 2.411 1.00 97.06 283 PHE A CA 1
ATOM 2193 C C . PHE A 1 283 ? -1.297 13.680 1.209 1.00 97.06 283 PHE A C 1
ATOM 2195 O O . PHE A 1 283 ? -1.880 14.727 0.920 1.00 97.06 283 PHE A O 1
ATOM 2202 N N . GLU A 1 284 ? -1.458 12.565 0.494 1.00 97.50 284 GLU A N 1
ATOM 2203 C CA . GLU A 1 284 ? -2.344 12.521 -0.666 1.00 97.50 284 GLU A CA 1
ATOM 2204 C C . GLU A 1 284 ? -3.824 12.559 -0.251 1.00 97.50 284 GLU A C 1
ATOM 2206 O O . GLU A 1 284 ? -4.600 13.273 -0.885 1.00 97.50 284 GLU A O 1
ATOM 2211 N N . VAL A 1 285 ? -4.215 11.887 0.839 1.00 98.44 285 VAL A N 1
ATOM 2212 C CA . VAL A 1 285 ? -5.579 11.958 1.399 1.00 98.44 285 VAL A CA 1
ATOM 2213 C C . VAL A 1 285 ? -5.929 13.388 1.818 1.00 98.44 285 VAL A C 1
ATOM 2215 O O . VAL A 1 285 ? -6.964 13.914 1.410 1.00 98.44 285 VAL A O 1
ATOM 2218 N N . GLU A 1 286 ? -5.064 14.043 2.594 1.00 98.19 286 GLU A N 1
ATOM 2219 C CA . GLU A 1 286 ? -5.287 15.413 3.076 1.00 98.19 286 GLU A CA 1
ATOM 2220 C C . GLU A 1 286 ? -5.367 16.413 1.916 1.00 98.19 286 GLU A C 1
ATOM 2222 O O . GLU A 1 286 ? -6.219 17.305 1.897 1.00 98.19 286 GLU A O 1
ATOM 2227 N N . LYS A 1 287 ? -4.508 16.240 0.905 1.00 98.00 287 LYS A N 1
ATOM 2228 C CA . LYS A 1 287 ? -4.539 17.030 -0.328 1.00 98.00 287 LYS A CA 1
ATOM 2229 C C . LYS A 1 287 ? -5.857 16.848 -1.081 1.00 98.00 287 LYS A C 1
ATOM 2231 O O . LYS A 1 287 ? -6.445 17.854 -1.483 1.00 98.00 287 LYS A O 1
ATOM 2236 N N . LEU A 1 288 ? -6.320 15.609 -1.269 1.00 98.06 288 LEU A N 1
ATOM 2237 C CA . LEU A 1 288 ? -7.597 15.308 -1.927 1.00 98.06 288 LEU A CA 1
ATOM 2238 C C . LEU A 1 288 ? -8.772 15.918 -1.158 1.00 98.06 288 LEU A C 1
ATOM 2240 O O . LEU A 1 288 ? -9.591 16.611 -1.760 1.00 98.06 288 LEU A O 1
ATOM 2244 N N . GLY A 1 289 ? -8.810 15.735 0.164 1.00 97.81 289 GLY A N 1
ATOM 2245 C CA . GLY A 1 289 ? -9.825 16.332 1.029 1.00 97.81 289 GLY A CA 1
ATOM 2246 C C . GLY A 1 289 ? -9.869 17.850 0.882 1.00 97.81 289 GLY A C 1
ATOM 2247 O O . GLY A 1 289 ? -10.904 18.413 0.522 1.00 97.81 289 GLY A O 1
ATOM 2248 N N . LYS A 1 290 ? -8.717 18.516 1.032 1.00 97.94 290 LYS A N 1
ATOM 2249 C CA . LYS A 1 290 ? -8.617 19.976 0.921 1.00 97.94 290 LYS A CA 1
ATOM 2250 C C . LYS A 1 290 ? -9.072 20.496 -0.443 1.00 97.94 290 LYS A C 1
ATOM 2252 O O . LYS A 1 290 ? -9.735 21.529 -0.505 1.00 97.94 290 LYS A O 1
ATOM 2257 N N . GLN A 1 291 ? -8.740 19.799 -1.533 1.00 97.81 291 GLN A N 1
ATOM 2258 C CA . GLN A 1 291 ? -9.191 20.155 -2.886 1.00 97.81 291 GLN A CA 1
ATOM 2259 C C . GLN A 1 291 ? -10.715 20.085 -3.047 1.00 97.81 291 GLN A C 1
ATOM 2261 O O . GLN A 1 291 ? -11.267 20.793 -3.886 1.00 97.81 291 GLN A O 1
ATOM 2266 N N . GLN A 1 292 ? -11.387 19.260 -2.246 1.00 97.19 292 GLN A N 1
ATOM 2267 C CA . GLN A 1 292 ? -12.840 19.086 -2.247 1.00 97.19 292 GLN A CA 1
ATOM 2268 C C . GLN A 1 292 ? -13.553 19.907 -1.157 1.00 97.19 292 GLN A C 1
ATOM 2270 O O . GLN A 1 292 ? -14.773 19.830 -1.041 1.00 97.19 292 GLN A O 1
ATOM 2275 N N . GLY A 1 293 ? -12.814 20.705 -0.377 1.00 97.44 293 GLY A N 1
ATOM 2276 C CA . GLY A 1 293 ? -13.356 21.504 0.727 1.00 97.44 293 GLY A CA 1
ATOM 2277 C C . GLY A 1 293 ? -13.508 20.750 2.053 1.00 97.44 293 GLY A C 1
ATOM 2278 O O . GLY A 1 293 ? -14.059 21.308 2.998 1.00 97.44 293 GLY A O 1
ATOM 2279 N N . ASP A 1 294 ? -12.993 19.524 2.143 1.00 97.75 294 ASP A N 1
ATOM 2280 C CA . ASP A 1 294 ? -13.037 18.685 3.339 1.00 97.75 294 ASP A CA 1
ATOM 2281 C C . ASP A 1 294 ? -11.724 18.809 4.137 1.00 97.75 294 ASP A C 1
ATOM 2283 O O . ASP A 1 294 ? -10.625 18.747 3.582 1.00 97.75 294 ASP A O 1
ATOM 2287 N N . LEU A 1 295 ? -11.815 18.964 5.460 1.00 96.62 295 LEU A N 1
ATOM 2288 C CA . LEU A 1 295 ? -10.649 19.044 6.351 1.00 96.62 295 LEU A CA 1
ATOM 2289 C C . LEU A 1 295 ? -10.376 17.685 7.001 1.00 96.62 295 LEU A C 1
ATOM 2291 O O . LEU A 1 295 ? -10.575 17.503 8.201 1.00 96.62 295 LEU A O 1
ATOM 2295 N N . VAL A 1 296 ? -9.939 16.724 6.187 1.00 97.94 296 VAL A N 1
ATOM 2296 C CA . VAL A 1 296 ? -9.634 15.363 6.648 1.00 97.94 296 VAL A CA 1
ATOM 2297 C C . VAL A 1 296 ? -8.423 15.403 7.575 1.00 97.94 296 VAL A C 1
ATOM 2299 O O . VAL A 1 296 ? -7.333 15.781 7.153 1.00 97.94 296 VAL A O 1
ATOM 2302 N N . ASN A 1 297 ? -8.609 15.011 8.833 1.00 97.44 297 ASN A N 1
ATOM 2303 C CA . ASN A 1 297 ? -7.517 14.875 9.791 1.00 97.44 297 ASN A CA 1
ATOM 2304 C C . ASN A 1 297 ? -7.073 13.410 9.847 1.00 97.44 297 ASN A C 1
ATOM 2306 O O . ASN A 1 297 ? -7.802 12.567 10.381 1.00 97.44 297 ASN A O 1
ATOM 2310 N N . VAL A 1 298 ? -5.897 13.126 9.290 1.00 98.00 298 VAL A N 1
ATOM 2311 C CA . VAL A 1 298 ? -5.291 11.794 9.302 1.00 98.00 298 VAL A CA 1
ATOM 2312 C C . VAL A 1 298 ? -4.311 11.700 10.469 1.00 98.00 298 VAL A C 1
ATOM 2314 O O . VAL A 1 298 ? -3.449 12.558 10.643 1.00 98.00 298 VAL A O 1
ATOM 2317 N N . LEU A 1 299 ? -4.442 10.659 11.286 1.00 96.81 299 LEU A N 1
ATOM 2318 C CA . LEU A 1 299 ? -3.577 10.408 12.438 1.00 96.81 299 LEU A CA 1
ATOM 2319 C C . LEU A 1 299 ? -2.939 9.031 12.301 1.00 96.81 299 LEU A C 1
ATOM 2321 O O . LEU A 1 299 ? -3.601 8.106 11.850 1.00 96.81 299 LEU A O 1
ATOM 2325 N N . ILE A 1 300 ? -1.680 8.891 12.710 1.00 95.00 300 ILE A N 1
ATOM 2326 C CA . ILE A 1 300 ? -0.949 7.617 12.693 1.00 95.00 300 ILE A CA 1
ATOM 2327 C C . ILE A 1 300 ? -0.668 7.213 14.141 1.00 95.00 300 ILE A C 1
ATOM 2329 O O . ILE A 1 300 ? -0.153 8.033 14.905 1.00 95.00 300 ILE A O 1
ATOM 2333 N N . LEU A 1 301 ? -1.010 5.980 14.519 1.00 95.00 301 LEU A N 1
ATOM 2334 C CA . LEU A 1 301 ? -0.701 5.387 15.824 1.00 95.00 301 LEU A CA 1
ATOM 2335 C C . LEU A 1 301 ? -0.191 3.958 15.659 1.00 95.00 301 LEU A C 1
ATOM 2337 O O . LEU A 1 301 ? -0.662 3.236 14.790 1.00 95.00 301 LEU A O 1
ATOM 2341 N N . SER A 1 302 ? 0.692 3.523 16.555 1.00 94.25 302 SER A N 1
ATOM 2342 C CA . SER A 1 302 ? 0.952 2.093 16.740 1.00 94.25 302 SER A CA 1
ATOM 2343 C C . SER A 1 302 ? -0.282 1.399 17.333 1.00 94.25 302 SER A C 1
ATOM 2345 O O . SER A 1 302 ? -1.115 2.052 17.972 1.00 94.25 302 SER A O 1
ATOM 2347 N N . LEU A 1 303 ? -0.385 0.073 17.195 1.00 94.69 303 LEU A N 1
ATOM 2348 C CA . LEU A 1 303 ? -1.410 -0.715 17.899 1.00 94.69 303 LEU A CA 1
ATOM 2349 C C . LEU A 1 303 ? -1.333 -0.501 19.422 1.00 94.69 303 LEU A C 1
ATOM 2351 O O . LEU A 1 303 ? -2.354 -0.279 20.075 1.00 94.69 303 LEU A O 1
ATOM 2355 N N . THR A 1 304 ? -0.120 -0.461 19.978 1.00 94.56 304 THR A N 1
ATOM 2356 C CA . THR A 1 304 ? 0.116 -0.205 21.403 1.00 94.56 304 THR A CA 1
ATOM 2357 C C . THR A 1 304 ? -0.416 1.158 21.847 1.00 94.56 304 THR A C 1
ATOM 2359 O O . THR A 1 304 ? -1.031 1.268 22.908 1.00 94.56 304 THR A O 1
ATOM 2362 N N . ASP A 1 305 ? -0.189 2.222 21.075 1.00 94.94 305 ASP A N 1
ATOM 2363 C CA . ASP A 1 305 ? -0.684 3.559 21.425 1.00 94.94 305 ASP A CA 1
ATOM 2364 C C . ASP A 1 305 ? -2.183 3.699 21.184 1.00 94.94 305 ASP A C 1
ATOM 2366 O O . ASP A 1 305 ? -2.860 4.385 21.953 1.00 94.94 305 ASP A O 1
ATOM 2370 N N . ALA A 1 306 ? -2.710 3.029 20.157 1.00 96.12 306 ALA A N 1
ATOM 2371 C CA . ALA A 1 306 ? -4.140 2.958 19.910 1.00 96.12 306 ALA A CA 1
ATOM 2372 C C . ALA A 1 306 ? -4.867 2.334 21.109 1.00 96.12 306 ALA A C 1
ATOM 2374 O O . ALA A 1 306 ? -5.807 2.951 21.594 1.00 96.12 306 ALA A O 1
ATOM 2375 N N . SER A 1 307 ? -4.358 1.234 21.683 1.00 95.50 307 SER A N 1
ATOM 2376 C CA . SER A 1 307 ? -4.952 0.559 22.860 1.00 95.50 307 SER A CA 1
ATOM 2377 C C . SER A 1 307 ? -5.166 1.455 24.090 1.00 95.50 307 SER A C 1
ATOM 2379 O O . SER A 1 307 ? -5.928 1.128 24.991 1.00 95.50 307 SER A O 1
ATOM 2381 N N . LYS A 1 308 ? -4.461 2.591 24.163 1.00 95.69 308 LYS A N 1
ATOM 2382 C CA . LYS A 1 308 ? -4.533 3.540 25.287 1.00 95.69 308 LYS A CA 1
ATOM 2383 C C . LYS A 1 308 ? -5.443 4.730 24.998 1.00 95.69 308 LYS A C 1
ATOM 2385 O O . LYS A 1 308 ? -5.689 5.540 25.890 1.00 95.69 308 LYS A O 1
ATOM 2390 N N . ARG A 1 309 ? -5.826 4.913 23.735 1.00 96.69 309 ARG A N 1
ATOM 2391 C CA . ARG A 1 309 ? -6.411 6.155 23.221 1.00 96.69 309 ARG A CA 1
ATOM 2392 C C . ARG A 1 309 ? -7.726 5.935 22.504 1.00 96.69 309 ARG A C 1
ATOM 2394 O O . ARG A 1 309 ? -8.504 6.882 22.427 1.00 96.69 309 ARG A O 1
ATOM 2401 N N . ILE A 1 310 ? -7.956 4.749 21.952 1.00 97.00 310 ILE A N 1
ATOM 2402 C CA . ILE A 1 310 ? -9.232 4.416 21.338 1.00 97.00 310 ILE A CA 1
ATOM 2403 C C . ILE A 1 310 ? -10.194 3.867 22.388 1.00 97.00 310 ILE A C 1
ATOM 2405 O O . ILE A 1 310 ? -9.765 3.323 23.400 1.00 97.00 310 ILE A O 1
ATOM 2409 N N . SER A 1 311 ? -11.487 4.059 22.165 1.00 95.38 311 SER A N 1
ATOM 2410 C CA . SER A 1 311 ? -12.534 3.416 22.952 1.00 95.38 311 SER A CA 1
ATOM 2411 C C . SER A 1 311 ? -13.821 3.297 22.147 1.00 95.38 311 SER A C 1
ATOM 2413 O O . SER A 1 311 ? -14.168 4.189 21.364 1.00 95.38 311 SER A O 1
ATOM 2415 N N . LEU A 1 312 ? -14.546 2.199 22.343 1.00 94.38 312 LEU A N 1
ATOM 2416 C CA . LEU A 1 312 ? -15.824 1.946 21.688 1.00 94.38 312 LEU A CA 1
ATOM 2417 C C . LEU A 1 312 ? -16.990 2.466 22.534 1.00 94.38 312 LEU A C 1
ATOM 2419 O O . LEU A 1 312 ? -17.067 2.229 23.740 1.00 94.38 312 LEU A O 1
ATOM 2423 N N . ASN A 1 313 ? -17.941 3.155 21.906 1.00 93.25 313 ASN A N 1
ATOM 2424 C CA . ASN A 1 313 ? -19.185 3.562 22.558 1.00 93.25 313 ASN A CA 1
ATOM 2425 C C . ASN A 1 313 ? -20.212 2.413 22.581 1.00 93.25 313 ASN A C 1
ATOM 2427 O O . ASN A 1 313 ? -21.265 2.502 21.947 1.00 93.25 313 ASN A O 1
ATOM 2431 N N . GLU A 1 314 ? -19.907 1.341 23.317 1.00 86.94 314 GLU A N 1
ATOM 2432 C CA . GLU A 1 314 ? -20.744 0.127 23.421 1.00 86.94 314 GLU A CA 1
ATOM 2433 C C . GLU A 1 314 ? -22.157 0.413 23.959 1.00 86.94 314 GLU A C 1
ATOM 2435 O O . GLU A 1 314 ? -23.123 -0.257 23.613 1.00 86.94 314 GLU A O 1
ATOM 2440 N N . SER A 1 315 ? -22.301 1.438 24.805 1.00 86.69 315 SER A N 1
ATOM 2441 C CA . SER A 1 315 ? -23.601 1.837 25.366 1.00 86.69 315 SER A CA 1
ATOM 2442 C C . SER A 1 315 ? -24.420 2.749 24.444 1.00 86.69 315 SER A C 1
ATOM 2444 O O . SER A 1 315 ? -25.532 3.137 24.805 1.00 86.69 315 SER A O 1
ATOM 2446 N N . GLY A 1 316 ? -23.872 3.142 23.292 1.00 88.69 316 GLY A N 1
ATOM 2447 C CA . GLY A 1 316 ? -24.509 4.058 22.354 1.00 88.69 316 GLY A CA 1
ATOM 2448 C C . GLY A 1 316 ? -24.600 3.480 20.948 1.00 88.69 316 GLY A C 1
ATOM 2449 O O . GLY A 1 316 ? -25.317 2.517 20.706 1.00 88.69 316 GLY A O 1
ATOM 2450 N N . ASP A 1 317 ? -23.934 4.131 20.000 1.00 89.56 317 ASP A N 1
ATOM 2451 C CA . ASP A 1 317 ? -24.013 3.832 18.567 1.00 89.56 317 ASP A CA 1
ATOM 2452 C C . ASP A 1 317 ? -22.857 2.957 18.057 1.00 89.56 317 ASP A C 1
ATOM 2454 O O . ASP A 1 317 ? -22.688 2.843 16.845 1.00 89.56 317 ASP A O 1
ATOM 2458 N N . PHE A 1 318 ? -22.045 2.386 18.957 1.00 92.25 318 PHE A N 1
ATOM 2459 C CA . PHE A 1 318 ? -20.832 1.634 18.616 1.00 92.25 318 PHE A CA 1
ATOM 2460 C C . PHE A 1 318 ? -19.814 2.451 17.798 1.00 92.25 318 PHE A C 1
ATOM 2462 O O . PHE A 1 318 ? -18.958 1.897 17.111 1.00 92.25 318 PHE A O 1
ATOM 2469 N N . SER A 1 319 ? -19.860 3.788 17.874 1.00 94.69 319 SER A N 1
ATOM 2470 C CA . SER A 1 319 ? -18.802 4.625 17.305 1.00 94.69 319 SER A CA 1
ATOM 2471 C C . SER A 1 319 ? -17.482 4.398 18.046 1.00 94.69 319 SER A C 1
ATOM 2473 O O . SER A 1 319 ? -17.440 4.435 19.278 1.00 94.69 319 SER A O 1
ATOM 2475 N N . LEU A 1 320 ? -16.393 4.254 17.289 1.00 96.81 320 LEU A N 1
ATOM 2476 C CA . LEU A 1 320 ? -15.035 4.292 17.821 1.00 96.81 320 LEU A CA 1
ATOM 2477 C C . LEU A 1 320 ? -14.618 5.749 18.058 1.00 96.81 320 LEU A C 1
ATOM 2479 O O . LEU A 1 320 ? -14.749 6.599 17.170 1.00 96.81 320 LEU A O 1
ATOM 2483 N N . TYR A 1 321 ? -14.099 6.040 19.245 1.00 97.38 321 TYR A N 1
ATOM 2484 C CA . TYR A 1 321 ? -13.590 7.351 19.629 1.00 97.38 321 TYR A CA 1
ATOM 2485 C C . TYR A 1 321 ? -12.084 7.312 19.835 1.00 97.38 321 TYR A C 1
ATOM 2487 O O . TYR A 1 321 ? -11.549 6.340 20.343 1.00 97.38 321 TYR A O 1
ATOM 2495 N N . LEU A 1 322 ? -11.411 8.408 19.493 1.00 97.31 322 LEU A N 1
ATOM 2496 C CA . LEU A 1 322 ? -10.030 8.693 19.847 1.00 97.31 322 LEU A CA 1
ATOM 2497 C C . LEU A 1 322 ? -9.993 9.774 20.935 1.00 97.31 322 LEU A C 1
ATOM 2499 O O . LEU A 1 322 ? -10.628 10.829 20.805 1.00 97.31 322 LEU A O 1
ATOM 2503 N N . ASP A 1 323 ? -9.237 9.504 21.997 1.00 96.25 323 ASP A N 1
ATOM 2504 C CA . ASP A 1 323 ? -9.081 10.327 23.200 1.00 96.25 323 ASP A CA 1
ATOM 2505 C C . ASP A 1 323 ? -10.435 10.763 23.794 1.00 96.25 323 ASP A C 1
ATOM 2507 O O . ASP A 1 323 ? -10.586 11.893 24.262 1.00 96.25 323 ASP A O 1
ATOM 2511 N N . GLY A 1 324 ? -11.464 9.913 23.668 1.00 94.44 324 GLY A N 1
ATOM 2512 C CA . GLY A 1 324 ? -12.837 10.172 24.118 1.00 94.44 324 GLY A CA 1
ATOM 2513 C C . GLY A 1 324 ? -13.545 11.369 23.465 1.00 94.44 324 GLY A C 1
ATOM 2514 O O . GLY A 1 324 ? -14.624 11.752 23.909 1.00 94.44 324 GLY A O 1
ATOM 2515 N N . THR A 1 325 ? -12.955 12.000 22.443 1.00 94.62 325 THR A N 1
ATOM 2516 C CA . THR A 1 325 ? -13.434 13.297 21.923 1.00 94.62 325 THR A CA 1
ATOM 2517 C C . THR A 1 325 ? -13.661 13.325 20.419 1.00 94.62 325 THR A C 1
ATOM 2519 O O . THR A 1 325 ? -14.502 14.093 19.950 1.00 94.62 325 THR A O 1
ATOM 2522 N N . LYS A 1 326 ? -12.939 12.510 19.645 1.00 96.62 326 LYS A N 1
ATOM 2523 C CA . LYS A 1 326 ? -13.026 12.503 18.178 1.00 96.62 326 LYS A CA 1
ATOM 2524 C C . LYS A 1 326 ? -13.557 11.165 17.697 1.00 96.62 326 LYS A C 1
ATOM 2526 O O . LYS A 1 326 ? -12.970 10.146 18.028 1.00 96.62 326 LYS A O 1
ATOM 2531 N N . ARG A 1 327 ? -14.612 11.159 16.885 1.00 97.44 327 ARG A N 1
ATOM 2532 C CA . ARG A 1 327 ? -15.059 9.930 16.212 1.00 97.44 327 ARG A CA 1
ATOM 2533 C C . ARG A 1 327 ? -14.024 9.501 15.178 1.00 97.44 327 ARG A C 1
ATOM 2535 O O . ARG A 1 327 ? -13.411 10.351 14.530 1.00 97.44 327 ARG A O 1
ATOM 2542 N N . VAL A 1 328 ? -13.836 8.201 15.022 1.00 97.94 328 VAL A N 1
ATOM 2543 C CA . VAL A 1 328 ? -12.978 7.612 13.995 1.00 97.94 328 VAL A CA 1
ATOM 2544 C C . VAL A 1 328 ? -13.872 7.151 12.848 1.00 97.94 328 VAL A C 1
ATOM 2546 O O . VAL A 1 328 ? -14.713 6.277 13.028 1.00 97.94 328 VAL A O 1
ATOM 2549 N N . ALA A 1 329 ? -13.715 7.768 11.679 1.00 97.44 329 ALA A N 1
ATOM 2550 C CA . ALA A 1 329 ? -14.513 7.459 10.492 1.00 97.44 329 ALA A CA 1
ATOM 2551 C C . ALA A 1 329 ? -14.015 6.210 9.759 1.00 97.44 329 ALA A C 1
ATOM 2553 O O . ALA A 1 329 ? -14.798 5.472 9.167 1.00 97.44 329 ALA A O 1
ATOM 2554 N N . LEU A 1 330 ? -12.698 6.005 9.765 1.00 97.38 330 LEU A N 1
ATOM 2555 C CA . LEU A 1 330 ? -12.033 4.908 9.079 1.00 97.38 330 LEU A CA 1
ATOM 2556 C C . LEU A 1 330 ? -10.756 4.544 9.829 1.00 97.38 330 LEU A C 1
ATOM 2558 O O . LEU A 1 330 ? -9.994 5.436 10.210 1.00 97.38 330 LEU A O 1
ATOM 2562 N N . VAL A 1 331 ? -10.515 3.243 9.978 1.00 96.38 331 VAL A N 1
ATOM 2563 C CA . VAL A 1 331 ? -9.240 2.698 10.444 1.00 96.38 331 VAL A CA 1
ATOM 2564 C C . VAL A 1 331 ? -8.531 2.051 9.253 1.00 96.38 331 VAL A C 1
ATOM 2566 O O . VAL A 1 331 ? -9.024 1.074 8.694 1.00 96.38 331 VAL A O 1
ATOM 2569 N N . HIS A 1 332 ? -7.396 2.608 8.836 1.00 95.62 332 HIS A N 1
ATOM 2570 C CA . HIS A 1 332 ? -6.523 2.025 7.819 1.00 95.62 332 HIS A CA 1
ATOM 2571 C C . HIS A 1 332 ? -5.372 1.295 8.507 1.00 95.62 332 HIS A C 1
ATOM 2573 O O . HIS A 1 332 ? -4.540 1.921 9.153 1.00 95.62 332 HIS A O 1
ATOM 2579 N N . ILE A 1 333 ? -5.337 -0.028 8.404 1.00 93.62 333 ILE A N 1
ATOM 2580 C CA . ILE A 1 333 ? -4.383 -0.846 9.152 1.00 93.62 333 ILE A CA 1
ATOM 2581 C C . ILE A 1 333 ? -3.246 -1.286 8.229 1.00 93.62 333 ILE A C 1
ATOM 2583 O O . ILE A 1 333 ? -3.511 -1.929 7.212 1.00 93.62 333 ILE A O 1
ATOM 2587 N N . THR A 1 334 ? -2.009 -0.939 8.588 1.00 92.00 334 THR A N 1
ATOM 2588 C CA . THR A 1 334 ? -0.789 -1.367 7.885 1.00 92.00 334 THR A CA 1
ATOM 2589 C C . THR A 1 334 ? 0.007 -2.392 8.687 1.00 92.00 334 THR A C 1
ATOM 2591 O O . THR A 1 334 ? 0.593 -3.279 8.079 1.00 92.00 334 THR A O 1
ATOM 2594 N N . ASP A 1 335 ? -0.058 -2.333 10.019 1.00 90.75 335 ASP A N 1
ATOM 2595 C CA . ASP A 1 335 ? 0.589 -3.287 10.933 1.00 90.75 335 ASP A CA 1
ATOM 2596 C C . ASP A 1 335 ? -0.400 -4.353 11.438 1.00 90.75 335 ASP A C 1
ATOM 2598 O O . ASP A 1 335 ? -1.613 -4.278 11.238 1.00 90.75 335 ASP A O 1
ATOM 2602 N N . GLY A 1 336 ? 0.105 -5.344 12.163 1.00 89.88 336 GLY A N 1
ATOM 2603 C CA . GLY A 1 336 ? -0.685 -6.420 12.748 1.00 89.88 336 GLY A CA 1
ATOM 2604 C C . GLY A 1 336 ? -0.953 -7.556 11.763 1.00 89.88 336 GLY A C 1
ATOM 2605 O O . GLY A 1 336 ? -2.028 -8.152 11.793 1.00 89.88 336 GLY A O 1
ATOM 2606 N N . ASN A 1 337 ? 0.005 -7.843 10.885 1.00 89.12 337 ASN A N 1
ATOM 2607 C CA . ASN A 1 337 ? -0.010 -8.957 9.942 1.00 89.12 337 ASN A CA 1
ATOM 2608 C C . ASN A 1 337 ? 0.908 -10.109 10.387 1.00 89.12 337 ASN A C 1
ATOM 2610 O O . ASN A 1 337 ? 0.786 -11.209 9.850 1.00 89.12 337 ASN A O 1
ATOM 2614 N N . VAL A 1 338 ? 1.801 -9.891 11.364 1.00 91.88 338 VAL A N 1
ATOM 2615 C CA . VAL A 1 338 ? 2.692 -10.933 11.911 1.00 91.88 338 VAL A CA 1
ATOM 2616 C C . VAL A 1 338 ? 2.645 -11.004 13.445 1.00 91.88 338 VAL A C 1
ATOM 2618 O O . VAL A 1 338 ? 2.321 -10.006 14.091 1.00 91.88 338 VAL A O 1
ATOM 2621 N N . PRO A 1 339 ? 2.986 -12.157 14.063 1.00 94.56 339 PRO A N 1
ATOM 2622 C CA . PRO A 1 339 ? 2.924 -12.324 15.519 1.00 94.56 339 PRO A CA 1
ATOM 2623 C C . PRO A 1 339 ? 3.741 -11.299 16.315 1.00 94.56 339 PRO A C 1
ATOM 2625 O O . PRO A 1 339 ? 3.301 -10.864 17.376 1.00 94.56 339 PRO A O 1
ATOM 2628 N N . ASP A 1 340 ? 4.899 -10.887 15.794 1.00 93.69 340 ASP A N 1
ATOM 2629 C CA . ASP A 1 340 ? 5.813 -9.956 16.471 1.00 93.69 340 ASP A CA 1
ATOM 2630 C C . ASP A 1 340 ? 5.221 -8.545 16.642 1.00 93.69 340 ASP A C 1
ATOM 2632 O O . ASP A 1 340 ? 5.663 -7.784 17.500 1.00 93.69 340 ASP A O 1
ATOM 2636 N N . GLU A 1 341 ? 4.182 -8.208 15.873 1.00 92.62 341 GLU A N 1
ATOM 2637 C CA . GLU A 1 341 ? 3.433 -6.952 15.995 1.00 92.62 341 GLU A CA 1
ATOM 2638 C C . GLU A 1 341 ? 2.349 -7.013 17.088 1.00 92.62 341 GLU A C 1
ATOM 2640 O O . GLU A 1 341 ? 1.683 -6.013 17.349 1.00 92.62 341 GLU A O 1
ATOM 2645 N N . PHE A 1 342 ? 2.194 -8.162 17.758 1.00 95.88 342 PHE A N 1
ATOM 2646 C CA . PHE A 1 342 ? 1.323 -8.361 18.919 1.00 95.88 342 PHE A CA 1
ATOM 2647 C C . PHE A 1 342 ? 2.112 -8.881 20.133 1.00 95.88 342 PHE A C 1
ATOM 2649 O O . PHE A 1 342 ? 1.848 -9.983 20.630 1.00 95.88 342 PHE A O 1
ATOM 2656 N N . PRO A 1 343 ? 3.094 -8.112 20.639 1.00 94.75 343 PRO A N 1
ATOM 2657 C CA . PRO A 1 343 ? 3.933 -8.548 21.750 1.00 94.75 343 PRO A CA 1
ATOM 2658 C C . PRO A 1 343 ? 3.156 -8.692 23.066 1.00 94.75 343 PRO A C 1
ATOM 2660 O O . PRO A 1 343 ? 3.619 -9.381 23.977 1.00 94.75 343 PRO A O 1
ATOM 2663 N N . THR A 1 344 ? 1.998 -8.034 23.201 1.00 96.38 344 THR A N 1
ATOM 2664 C CA . THR A 1 344 ? 1.169 -8.057 24.408 1.00 96.38 344 THR A CA 1
ATOM 2665 C C . THR A 1 344 ? -0.329 -8.120 24.084 1.00 96.38 344 THR A C 1
ATOM 2667 O O . THR A 1 344 ? -0.760 -8.086 22.933 1.00 96.38 344 THR A O 1
ATOM 2670 N N . GLU A 1 345 ? -1.165 -8.206 25.121 1.00 95.81 345 GLU A N 1
ATOM 2671 C CA . GLU A 1 345 ? -2.625 -8.144 24.964 1.00 95.81 345 GLU A CA 1
ATOM 2672 C C . GLU A 1 345 ? -3.124 -6.759 24.531 1.00 95.81 345 GLU A C 1
ATOM 2674 O O . GLU A 1 345 ? -4.203 -6.663 23.954 1.00 95.81 345 GLU A O 1
ATOM 2679 N N . HIS A 1 346 ? -2.339 -5.696 24.734 1.00 95.31 346 HIS A N 1
ATOM 2680 C CA . HIS A 1 346 ? -2.726 -4.342 24.338 1.00 95.31 346 HIS A CA 1
ATOM 2681 C C . HIS A 1 346 ? -3.004 -4.236 22.836 1.00 95.31 346 HIS A C 1
ATOM 2683 O O . HIS A 1 346 ? -3.998 -3.634 22.430 1.00 95.31 346 HIS A O 1
ATOM 2689 N N . GLU A 1 347 ? -2.164 -4.852 22.007 1.00 96.69 347 GLU A N 1
ATOM 2690 C CA . GLU A 1 347 ? -2.320 -4.813 20.555 1.00 96.69 347 GLU A CA 1
ATOM 2691 C C . GLU A 1 347 ? -3.555 -5.603 20.098 1.00 96.69 347 GLU A C 1
ATOM 2693 O O . GLU A 1 347 ? -4.270 -5.173 19.191 1.00 96.69 347 GLU A O 1
ATOM 2698 N N . TRP A 1 348 ? -3.863 -6.717 20.770 1.00 96.31 348 TRP A N 1
ATOM 2699 C CA . TRP A 1 348 ? -5.076 -7.492 20.508 1.00 96.31 348 TRP A CA 1
ATOM 2700 C C . TRP A 1 348 ? -6.347 -6.747 20.921 1.00 96.31 348 TRP A C 1
ATOM 2702 O O . TRP A 1 348 ? -7.324 -6.770 20.174 1.00 96.31 348 TRP A O 1
ATOM 2712 N N . THR A 1 349 ? -6.328 -6.057 22.064 1.00 93.25 349 THR A N 1
ATOM 2713 C CA . THR A 1 349 ? -7.428 -5.196 22.521 1.00 93.25 349 THR A CA 1
ATOM 2714 C C . THR A 1 349 ? -7.684 -4.064 21.524 1.00 93.25 349 THR A C 1
A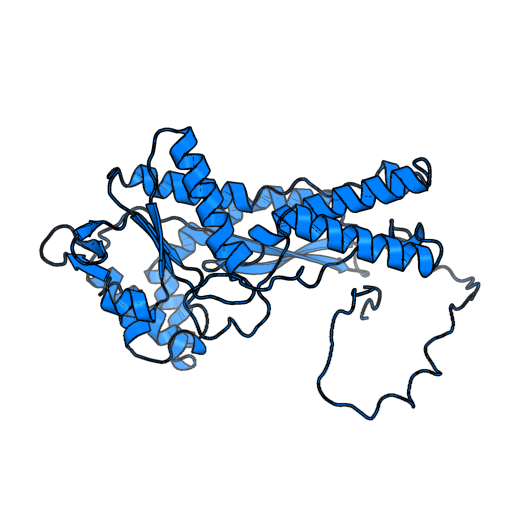TOM 2716 O O . THR A 1 349 ? -8.811 -3.902 21.056 1.00 93.25 349 THR A O 1
ATOM 2719 N N . ALA A 1 350 ? -6.626 -3.379 21.073 1.00 94.88 350 ALA A N 1
ATOM 2720 C CA . ALA A 1 350 ? -6.746 -2.359 20.032 1.00 94.88 350 ALA A CA 1
ATOM 2721 C C . ALA A 1 350 ? -7.302 -2.920 18.713 1.00 94.88 350 ALA A C 1
ATOM 2723 O O . ALA A 1 350 ? -8.081 -2.251 18.036 1.00 94.88 350 ALA A O 1
ATOM 2724 N N . ARG A 1 351 ? -6.911 -4.148 18.338 1.00 94.88 351 ARG A N 1
ATOM 2725 C CA . ARG A 1 351 ? -7.382 -4.806 17.111 1.00 94.88 351 ARG A CA 1
ATOM 2726 C C . ARG A 1 351 ? -8.861 -5.193 17.167 1.00 94.88 351 ARG A C 1
ATOM 2728 O O . ARG A 1 351 ? -9.515 -5.147 16.127 1.00 94.88 351 ARG A O 1
ATOM 2735 N N . HIS A 1 352 ? -9.373 -5.586 18.333 1.00 91.25 352 HIS A N 1
ATOM 2736 C CA . HIS A 1 352 ? -10.811 -5.809 18.547 1.00 91.25 352 HIS A CA 1
ATOM 2737 C C . HIS A 1 352 ? -11.588 -4.485 18.556 1.00 91.25 352 HIS A C 1
ATOM 2739 O O . HIS A 1 352 ? -12.694 -4.434 18.028 1.00 91.25 352 HIS A O 1
ATOM 2745 N N . GLY A 1 353 ? -10.964 -3.404 19.034 1.00 81.25 353 GLY A N 1
ATOM 2746 C CA . GLY A 1 353 ? -11.527 -2.051 19.041 1.00 81.25 353 GLY A CA 1
ATOM 2747 C C . GLY A 1 353 ? -11.928 -1.550 20.429 1.00 81.25 353 GLY A C 1
ATOM 2748 O O . GLY A 1 353 ? -12.727 -0.618 20.509 1.00 81.25 353 GLY A O 1
ATOM 2749 N N . GLN A 1 354 ? -11.390 -2.157 21.491 1.00 65.19 354 GLN A N 1
ATOM 2750 C CA . GLN A 1 354 ? -11.669 -1.819 22.892 1.00 65.19 354 GLN A CA 1
ATOM 2751 C C . GLN A 1 354 ? -10.610 -0.920 23.528 1.00 65.19 354 GLN A C 1
ATOM 2753 O O . GLN A 1 354 ? -9.439 -0.952 23.078 1.00 65.19 354 GLN A O 1
#

Organism: NCBI:txid157864

Secondary structure (DSSP, 8-state):
--------------S--S--SSS-SSS---------S--TTTTTTTTSGGGG--SHHHHHHHHHHHHHHHHHTT--EEPS---SSSSS---EEPPS--SSPPP--HHHHHHHHHHHHHHHHHHHHHHH-HHHHHHHHTTHHHH-HHHHHHHHHHHHHHHH----------EEEEEEEEEETTSSTT-EEEEEEEEEEESS--SHHHHHHHHHHHHHHHHHHHHHTTT-SHHHHH--PPP--HHHHHHHHHHHHHHHH--TTPEEEEE--SSTTHIIIIIHHHHHHHHHHHHTT---EEEEE-HHHHTTTEEE-TTTT--EEETTTEEEEEEEE-S-SSGGG-SSHHHHHHHHT-

Radius of gyration: 24.57 Å; chains: 1; bounding box: 65×50×58 Å

InterPro domains:
  IPR005615 Glutathione synthase [PF03917] (57-332)
  IPR005615 Glutathione synthase [PIRSF001558] (55-351)
  IPR005615 Glutathione synthase [PTHR11130] (55-352)
  IPR014049 Glutathione synthase, N-terminal, eukaryotic [G3DSA:3.30.1490.80] (48-127)
  IPR037013 Glutathione synthase, substrate-binding domain superfamily [G3DSA:3.40.50.1760] (243-353)

Sequence (354 aa):
MECDGAVHAKNGNDQSGTKFADRLEHSTEIGTKKSGANNRGEHHCNKYVLEVISDNDQLRMMEQYAIDYAHSIGLVTPISDPPDGKLTNIYAIPPPIVLCPSPFPRELYDHAVNVQQAMNELYFRVASDHDFLMDALKEVVKGDPFMARFVQIAKMVHDEGIHQPLAVQLQRADYMAHWDPSDGGDGTMALKQVEVNIGGIGGPGFGSSVSKLHQKVLDKLAIEHGGQPSILANSEAPVNRSRQNIAYALYQAWKLFGDPKAVLLCLGTLDITYFEQLQFIQFEVEKLGKQQGDLVNVLILSLTDASKRISLNE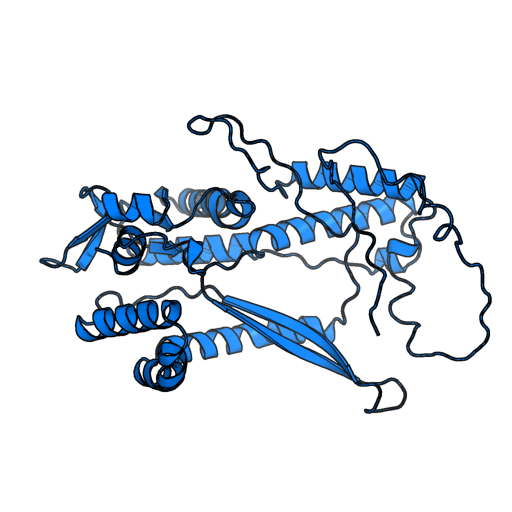SGDFSLYLDGTKRVALVHITDGNVPDEFPTEHEWTARHGQ

pLDDT: mean 83.88, std 21.55, range [22.94, 98.5]

Foldseek 3Di:
DDDPDFPWPDDDDDPDDDDDPPPPPPPPDPDPDPDPDDDPQVPPQVDAPVVLQPDDVSVVVLVVVLFVLCVVLVQWFFDPDDDPDDDDDTDIGHDTAGSADGDDDPVLVVVQVVCVVVVVVVVVVCVVPLVNVCVVCVVVCVVDVLVVLVNVLSVVCVVLPPLDPDDDKDKDWDWDWDFDCPPDPNTDTDIDTPDMDIAQDFDLLNLQSSLVSNQVSLVVSCVVVVNPDVSSVVDHRDRRCSLLVLLVSQLVQLVVLPDLQAAAEEADDRDRRCVRRPVVSQVSNCVVCVVVVGRHHYYYYYLLRLLVFWDFPSVPSRFIDGNNPHTHRYYRYNDDPDVVSPPDCSSSSVVSGD